Protein AF-A0A3A1YAE8-F1 (afdb_monomer_lite)

Organism: NCBI:txid2028575

Sequence (243 aa):
MTEVKYWYDPDTNQFHKTNGTTLAPTLTSLEIDEDDYDYYLSNLEYVQPDREGYPSLPPKPYIEDDFAHWDRDLQQYVQTEEERELYLSYVNSSAVEEAMRIIRERADKWVTQTRNTFSDQLLERQFLLEAREYKNKPDKLPNTSEIYKYCLLNNVTATDKIEDILKNQEVALNLAQALNHFESYLTLRVKEKKLQDLVGKEADEFYDEVREYAPEFITDLYKLALRKAEEDKAKKAKAKKSN

Secondary structure (DSSP, 8-state):
---EEEEEETTTTEEEEEETTSPPSSTTPEEE-HHHHHHHHHTTTT-EE-TTS-EEPPPP-SSSSSS-EEETTTTEEE--HHHHHHHHHHHHHHHHHHHHHHHHHHHHHHHHTT---HHHHHHHHHHHHHHHHHTT-GGG--TT-HHHHHHHHHT--HHHHHHHHHHHHHHHHHHHHHHHHHHHHHHHHHHHHTGGG--SHHHHHHHHHHHH--HHHHHHHHHHHHHHHHHHHHHHHHHHT--

Radius of gyration: 32.43 Å; chains: 1; bounding box: 57×58×97 Å

Structure (mmCIF, N/CA/C/O backbone):
data_AF-A0A3A1YAE8-F1
#
_entry.id   AF-A0A3A1YAE8-F1
#
loop_
_atom_site.group_PDB
_atom_site.id
_atom_site.type_symbol
_atom_site.label_atom_id
_atom_site.label_alt_id
_atom_site.label_comp_id
_atom_site.label_asym_id
_atom_site.label_entity_id
_atom_site.label_seq_id
_atom_site.pdbx_PDB_ins_code
_atom_site.Cartn_x
_atom_site.Cartn_y
_atom_site.Cartn_z
_atom_site.occupancy
_atom_site.B_iso_or_equiv
_atom_site.auth_seq_id
_atom_site.auth_comp_id
_atom_site.auth_asym_id
_atom_site.auth_atom_id
_atom_site.pdbx_PDB_model_num
ATOM 1 N N . MET A 1 1 ? 10.205 -14.064 55.590 1.00 55.19 1 MET A N 1
ATOM 2 C CA . MET A 1 1 ? 9.538 -13.121 54.672 1.00 55.19 1 MET A CA 1
ATOM 3 C C . MET A 1 1 ? 8.066 -13.184 55.009 1.00 55.19 1 MET A C 1
ATOM 5 O O . MET A 1 1 ? 7.564 -14.292 55.140 1.00 55.19 1 MET A O 1
ATOM 9 N N . THR A 1 2 ? 7.421 -12.054 55.281 1.00 67.44 2 THR A N 1
ATOM 10 C CA . THR A 1 2 ? 5.959 -12.009 55.399 1.00 67.44 2 THR A CA 1
ATOM 11 C C . THR A 1 2 ? 5.399 -12.268 54.008 1.00 67.44 2 THR A C 1
ATOM 13 O O . THR A 1 2 ? 5.735 -11.536 53.082 1.00 67.44 2 THR A O 1
ATOM 16 N N . GLU A 1 3 ? 4.633 -13.344 53.860 1.00 83.50 3 GLU A N 1
ATOM 17 C CA . GLU A 1 3 ? 3.886 -13.648 52.636 1.00 83.50 3 GLU A CA 1
ATOM 18 C C . GLU A 1 3 ? 3.009 -12.445 52.276 1.00 83.50 3 GLU A C 1
ATOM 20 O O . GLU A 1 3 ? 2.516 -11.772 53.176 1.00 83.50 3 GLU A O 1
ATOM 25 N N . VAL A 1 4 ? 2.871 -12.107 51.001 1.00 89.00 4 VAL A N 1
ATOM 26 C CA . VAL A 1 4 ? 2.033 -10.986 50.560 1.00 89.00 4 VAL A CA 1
ATOM 27 C C . VAL A 1 4 ? 0.765 -11.568 49.959 1.00 89.00 4 VAL A C 1
ATOM 29 O O . VAL A 1 4 ? 0.842 -12.534 49.210 1.00 89.00 4 VAL A O 1
ATOM 32 N N . LYS A 1 5 ? -0.387 -11.002 50.317 1.00 92.75 5 LYS A N 1
ATOM 33 C CA . LYS A 1 5 ? -1.699 -11.442 49.839 1.00 92.75 5 LYS A CA 1
ATOM 34 C C . LYS A 1 5 ? -2.378 -10.337 49.046 1.00 92.75 5 LYS A C 1
ATOM 36 O O . LYS A 1 5 ? -2.366 -9.175 49.478 1.00 92.75 5 LYS A O 1
ATOM 41 N N . TYR A 1 6 ? -2.989 -10.724 47.935 1.00 93.88 6 TYR A N 1
ATOM 42 C CA . TYR A 1 6 ? -3.682 -9.853 46.999 1.00 93.88 6 TYR A CA 1
ATOM 43 C C . TYR A 1 6 ? -5.185 -10.112 47.078 1.00 93.88 6 TYR A C 1
ATOM 45 O O . TYR A 1 6 ? -5.627 -11.254 47.187 1.00 93.88 6 TYR A O 1
ATOM 53 N N . TRP A 1 7 ? -5.966 -9.038 47.082 1.00 93.75 7 TRP A N 1
ATOM 54 C CA . TRP A 1 7 ? -7.409 -9.101 47.280 1.00 93.75 7 TRP A CA 1
ATOM 55 C C . TRP A 1 7 ? -8.137 -8.227 46.267 1.00 93.75 7 TRP A C 1
ATOM 57 O O . TRP A 1 7 ? -7.665 -7.133 45.945 1.00 93.75 7 TRP A O 1
ATOM 67 N N . TYR A 1 8 ? -9.311 -8.679 45.844 1.00 94.38 8 TYR A N 1
ATOM 68 C CA . TYR A 1 8 ? -10.268 -7.926 45.041 1.00 94.38 8 TYR A CA 1
ATOM 69 C C . TYR A 1 8 ? -11.590 -7.787 45.797 1.00 94.38 8 TYR A C 1
ATOM 71 O O . TYR A 1 8 ? -12.131 -8.778 46.283 1.00 94.38 8 TYR A O 1
ATOM 79 N N . ASP A 1 9 ? -12.109 -6.568 45.903 1.00 93.19 9 ASP A N 1
ATOM 80 C CA . ASP A 1 9 ? -13.418 -6.282 46.488 1.00 93.19 9 ASP A CA 1
ATOM 81 C C . ASP A 1 9 ? -14.453 -6.077 45.360 1.00 93.19 9 ASP A C 1
ATOM 83 O O . ASP A 1 9 ? -14.375 -5.066 44.653 1.00 93.19 9 ASP A O 1
ATOM 87 N N . PRO A 1 10 ? -15.419 -6.999 45.170 1.00 90.31 10 PRO A N 1
ATOM 88 C CA . PRO A 1 10 ? -16.400 -6.918 44.086 1.00 90.31 10 PRO A CA 1
ATOM 89 C C . PRO A 1 10 ? -17.440 -5.807 44.274 1.00 90.31 10 PRO A C 1
ATOM 91 O O . PRO A 1 10 ? -17.987 -5.314 43.289 1.00 90.31 10 PRO A O 1
ATOM 94 N N . ASP A 1 11 ? -17.708 -5.382 45.512 1.00 87.88 11 ASP A N 1
ATOM 95 C CA . ASP A 1 11 ? -18.708 -4.347 45.800 1.00 87.88 11 ASP A CA 1
ATOM 96 C C . ASP A 1 11 ? -18.187 -2.954 45.425 1.00 87.88 11 ASP A C 1
ATOM 98 O O . ASP A 1 11 ? -18.935 -2.089 44.965 1.00 87.88 11 ASP A O 1
ATOM 102 N N . THR A 1 12 ? -16.887 -2.730 45.621 1.00 88.19 12 THR A N 1
ATOM 103 C CA . THR A 1 12 ? -16.223 -1.443 45.364 1.00 88.19 12 THR A CA 1
ATOM 104 C C . THR A 1 12 ? -15.336 -1.447 44.119 1.00 88.19 12 THR A C 1
ATOM 106 O O . THR A 1 12 ? -14.922 -0.378 43.665 1.00 88.19 12 THR A O 1
ATOM 109 N N . ASN A 1 13 ? -15.079 -2.621 43.536 1.00 87.62 13 ASN A N 1
ATOM 110 C CA . ASN A 1 13 ? -14.150 -2.854 42.428 1.00 87.62 13 ASN A CA 1
ATOM 111 C C . ASN A 1 13 ? -12.731 -2.351 42.726 1.00 87.62 13 ASN A C 1
ATOM 113 O O . ASN A 1 13 ? -12.086 -1.736 41.874 1.00 87.62 13 ASN A O 1
ATOM 117 N N . GLN A 1 14 ? -12.274 -2.561 43.962 1.00 90.81 14 GLN A N 1
ATOM 118 C CA . GLN A 1 14 ? -10.957 -2.141 44.430 1.00 90.81 14 GLN A CA 1
ATOM 119 C C . GLN A 1 14 ? -10.019 -3.332 44.599 1.00 90.81 14 GLN A C 1
ATOM 121 O O . GLN A 1 14 ? -10.425 -4.433 44.964 1.00 90.81 14 GLN A O 1
ATOM 126 N N . PHE A 1 15 ? -8.739 -3.071 44.356 1.00 93.06 15 PHE A N 1
ATOM 127 C CA . PHE A 1 15 ? -7.657 -4.030 44.514 1.00 93.06 15 PHE A CA 1
ATOM 128 C C . PHE A 1 15 ? -6.816 -3.644 45.727 1.00 93.06 15 PHE A C 1
ATOM 130 O O . PHE A 1 15 ? -6.452 -2.478 45.905 1.00 93.06 15 PHE A O 1
ATOM 137 N N . HIS A 1 16 ? -6.494 -4.621 46.570 1.00 91.81 16 HIS A N 1
ATOM 138 C CA . HIS A 1 16 ? -5.749 -4.403 47.802 1.00 91.81 16 HIS A CA 1
ATOM 139 C C . HIS A 1 16 ? -4.568 -5.363 47.927 1.00 91.81 16 HIS A C 1
ATOM 141 O O . HIS A 1 16 ? -4.666 -6.551 47.632 1.00 91.81 16 HIS A O 1
ATOM 147 N N . LYS A 1 17 ? -3.459 -4.845 48.458 1.00 92.50 17 LYS A N 1
ATOM 148 C CA . LYS A 1 17 ? -2.249 -5.606 48.777 1.00 92.50 17 LYS A CA 1
ATOM 149 C C . LYS A 1 17 ? -2.020 -5.574 50.282 1.00 92.50 17 LYS A C 1
ATOM 151 O O . LYS A 1 17 ? -1.942 -4.500 50.878 1.00 92.50 17 LYS A O 1
ATOM 156 N N . THR A 1 18 ? -1.912 -6.741 50.906 1.00 89.19 18 THR A N 1
ATOM 157 C CA . THR A 1 18 ? -1.763 -6.876 52.363 1.00 89.19 18 THR A CA 1
ATOM 158 C C . THR A 1 18 ? -0.574 -7.756 52.721 1.00 89.19 18 THR A C 1
ATOM 160 O O . THR A 1 18 ? -0.196 -8.659 51.978 1.00 89.19 18 THR A O 1
ATOM 163 N N . ASN A 1 19 ? 0.015 -7.515 53.890 1.00 83.38 19 ASN A N 1
ATOM 164 C CA . ASN A 1 19 ? 1.030 -8.411 54.438 1.00 83.38 19 ASN A CA 1
ATOM 165 C C . ASN A 1 19 ? 0.321 -9.594 55.114 1.00 83.38 19 ASN A C 1
ATOM 167 O O . ASN A 1 19 ? -0.692 -9.394 55.777 1.00 83.38 19 ASN A O 1
ATOM 171 N N . GLY A 1 20 ? 0.853 -10.807 54.993 1.00 65.50 20 GLY A N 1
ATOM 172 C CA . GLY A 1 20 ? 0.209 -12.105 55.267 1.00 65.50 20 GLY A CA 1
ATOM 173 C C . GLY A 1 20 ? -0.213 -12.381 56.712 1.00 65.50 20 GLY A C 1
ATOM 174 O O . GLY A 1 20 ? -0.605 -13.491 57.048 1.00 65.50 20 GLY A O 1
ATOM 175 N N . THR A 1 21 ? -0.146 -11.373 57.577 1.00 66.19 21 THR A N 1
ATOM 176 C CA . THR A 1 21 ? -0.733 -11.352 58.922 1.00 66.19 21 THR A CA 1
ATOM 177 C C . THR A 1 21 ? -2.074 -10.609 58.983 1.00 66.19 21 THR A C 1
ATOM 179 O O . THR A 1 21 ? -2.687 -10.562 60.046 1.00 66.19 21 THR A O 1
ATOM 182 N N . THR A 1 22 ? -2.508 -9.979 57.889 1.00 66.31 22 THR A N 1
ATOM 183 C CA . THR A 1 22 ? -3.707 -9.128 57.829 1.00 66.31 22 THR A CA 1
ATOM 184 C C . THR A 1 22 ? -4.877 -9.909 57.230 1.00 66.31 22 THR A C 1
ATOM 186 O O . THR A 1 22 ? -4.703 -10.622 56.245 1.00 66.31 22 THR A O 1
ATOM 189 N N . LEU A 1 23 ? -6.057 -9.790 57.847 1.00 74.31 23 LEU A N 1
ATOM 190 C CA . LEU A 1 23 ? -7.317 -10.318 57.314 1.00 74.31 23 LEU A CA 1
ATOM 191 C C . LEU A 1 23 ? -7.703 -9.579 56.023 1.00 74.31 23 LEU A C 1
ATOM 193 O O . LEU A 1 23 ? -7.206 -8.478 55.771 1.00 74.31 23 LEU A O 1
ATOM 197 N N . ALA A 1 24 ? -8.602 -10.179 55.240 1.00 81.31 24 ALA A N 1
ATOM 198 C CA . ALA A 1 24 ? -9.184 -9.552 54.058 1.00 81.31 24 ALA A CA 1
ATOM 199 C C . ALA A 1 24 ? -9.732 -8.137 54.382 1.00 81.31 24 ALA A C 1
ATOM 201 O O . ALA A 1 24 ? -10.270 -7.945 55.480 1.00 81.31 24 ALA A O 1
ATOM 202 N N . PRO A 1 25 ? -9.609 -7.151 53.469 1.00 85.12 25 PRO A N 1
ATOM 203 C CA . PRO A 1 25 ? -10.063 -5.773 53.699 1.00 85.12 25 PRO A CA 1
ATOM 204 C C . PRO A 1 25 ? -11.555 -5.663 54.036 1.00 85.12 25 PRO A C 1
ATOM 206 O O . PRO A 1 25 ? -11.939 -4.868 54.896 1.00 85.12 25 PRO A O 1
ATOM 209 N N . THR A 1 26 ? -12.385 -6.482 53.388 1.00 85.19 26 THR A N 1
ATOM 210 C CA . THR A 1 26 ? -13.836 -6.570 53.601 1.00 85.19 26 THR A CA 1
ATOM 211 C C . THR A 1 26 ? -14.292 -8.031 53.641 1.00 85.19 26 THR A C 1
ATOM 213 O O . THR A 1 26 ? -13.553 -8.939 53.266 1.00 85.19 26 THR A O 1
ATOM 216 N N . LEU A 1 27 ? -15.520 -8.281 54.115 1.00 85.00 27 LEU A N 1
ATOM 217 C CA . LEU A 1 27 ? -16.100 -9.635 54.168 1.00 85.00 27 LEU A CA 1
ATOM 218 C C . LEU A 1 27 ? -16.388 -10.227 52.780 1.00 85.00 27 LEU A C 1
ATOM 220 O O . LEU A 1 27 ? -16.522 -11.442 52.665 1.00 85.00 27 LEU A O 1
ATOM 224 N N . THR A 1 28 ? -16.519 -9.377 51.764 1.00 86.94 28 THR A N 1
ATOM 225 C CA . THR A 1 28 ? -16.815 -9.747 50.375 1.00 86.94 28 THR A CA 1
ATOM 226 C C . THR A 1 28 ? -15.560 -9.814 49.506 1.00 86.94 28 THR A C 1
ATOM 228 O O . THR A 1 28 ? -15.641 -10.263 48.367 1.00 86.94 28 THR A O 1
ATOM 231 N N . SER A 1 29 ? -14.398 -9.425 50.046 1.00 91.25 29 SER A N 1
ATOM 232 C CA . SER A 1 29 ? -13.112 -9.511 49.356 1.00 91.25 29 SER A CA 1
ATOM 233 C C . SER A 1 29 ? -12.752 -10.958 49.007 1.00 91.25 29 SER A C 1
ATOM 235 O O . SER A 1 29 ? -12.787 -11.844 49.865 1.00 91.25 29 SER A O 1
ATOM 237 N N . LEU A 1 30 ? -12.323 -11.174 47.767 1.00 92.06 30 LEU A N 1
ATOM 238 C CA . LEU A 1 30 ? -11.800 -12.441 47.266 1.00 92.06 30 LEU A CA 1
ATOM 239 C C . LEU A 1 30 ? -10.273 -12.393 47.203 1.00 92.06 30 LEU A C 1
ATOM 241 O O . LEU A 1 30 ? -9.698 -11.394 46.771 1.00 92.06 30 LEU A O 1
ATOM 245 N N . GLU A 1 31 ? -9.615 -13.464 47.651 1.00 92.75 31 GLU A N 1
ATOM 246 C CA . GLU A 1 31 ? -8.166 -13.630 47.487 1.00 92.75 31 GLU A CA 1
ATOM 247 C C . GLU A 1 31 ? -7.881 -13.994 46.025 1.00 92.75 31 GLU A C 1
ATOM 249 O O . GLU A 1 31 ? -8.492 -14.922 45.491 1.00 92.75 31 GLU A O 1
ATOM 254 N N . ILE A 1 32 ? -6.973 -13.255 45.393 1.00 93.31 32 ILE A N 1
ATOM 255 C CA . ILE A 1 32 ? -6.498 -13.485 44.022 1.00 93.31 32 ILE A CA 1
ATOM 256 C C . ILE A 1 32 ? -4.978 -13.655 44.042 1.00 93.31 32 ILE A C 1
ATOM 258 O O . ILE A 1 32 ? -4.328 -13.326 45.040 1.00 93.31 32 ILE A O 1
ATOM 262 N N . ASP A 1 33 ? -4.402 -14.191 42.970 1.00 93.94 33 ASP A N 1
ATOM 263 C CA . ASP A 1 33 ? -2.949 -14.289 42.860 1.00 93.94 33 ASP A CA 1
ATOM 264 C C . ASP A 1 33 ? -2.306 -12.970 42.384 1.00 93.94 33 ASP A C 1
ATOM 266 O O . ASP A 1 33 ? -2.978 -11.974 42.107 1.00 93.94 33 ASP A O 1
ATOM 270 N N . GLU A 1 34 ? -0.972 -12.934 42.402 1.00 93.88 34 GLU A N 1
ATOM 271 C CA . GLU A 1 34 ? -0.191 -11.754 42.016 1.00 93.88 34 GLU A CA 1
ATOM 272 C C . GLU A 1 34 ? -0.326 -11.425 40.523 1.00 93.88 34 GLU A C 1
ATOM 274 O O . GLU A 1 34 ? -0.404 -10.248 40.170 1.00 93.88 34 GLU A O 1
ATOM 279 N N . ASP A 1 35 ? -0.395 -12.449 39.666 1.00 93.81 35 ASP A N 1
ATOM 280 C CA . ASP A 1 35 ? -0.472 -12.287 38.213 1.00 93.81 35 ASP A CA 1
ATOM 281 C C . ASP A 1 35 ? -1.833 -11.693 37.814 1.00 93.81 35 ASP A C 1
ATOM 283 O O . ASP A 1 35 ? -1.889 -10.717 37.061 1.00 93.81 35 ASP A O 1
ATOM 287 N N . ASP A 1 36 ? -2.922 -12.216 38.383 1.00 92.12 36 ASP A N 1
ATOM 288 C CA . ASP A 1 36 ? -4.274 -11.681 38.237 1.00 92.12 36 ASP A CA 1
ATOM 289 C C . ASP A 1 36 ? -4.356 -10.255 38.792 1.00 92.12 36 ASP A C 1
ATOM 291 O O . ASP A 1 36 ? -4.923 -9.367 38.152 1.00 92.12 36 ASP A O 1
ATOM 295 N N . TYR A 1 37 ? -3.770 -10.000 39.966 1.00 93.75 37 TYR A N 1
ATOM 296 C CA . TYR A 1 37 ? -3.759 -8.665 40.563 1.00 93.75 37 TYR A CA 1
ATOM 297 C C . TYR A 1 37 ? -3.110 -7.635 39.634 1.00 93.75 37 TYR A C 1
ATOM 299 O O . TYR A 1 37 ? -3.717 -6.600 39.361 1.00 93.75 37 TYR A O 1
ATOM 307 N N . ASP A 1 38 ? -1.904 -7.906 39.132 1.00 93.31 38 ASP A N 1
ATOM 308 C CA . ASP A 1 38 ? -1.188 -6.974 38.258 1.00 93.31 38 ASP A CA 1
ATOM 309 C C . ASP A 1 38 ? -1.897 -6.818 36.900 1.00 93.31 38 ASP A C 1
ATOM 311 O O . ASP A 1 38 ? -2.040 -5.696 36.395 1.00 93.31 38 ASP A O 1
ATOM 315 N N . TYR A 1 39 ? -2.413 -7.916 36.335 1.00 91.62 39 TYR A N 1
ATOM 316 C CA . TYR A 1 39 ? -3.172 -7.901 35.085 1.00 91.62 39 TYR A CA 1
ATOM 317 C C . TYR A 1 39 ? -4.431 -7.032 35.191 1.00 91.62 39 TYR A C 1
ATOM 319 O O . TYR A 1 39 ? -4.612 -6.099 34.401 1.00 91.62 39 TYR A O 1
ATOM 327 N N . TYR A 1 40 ? -5.278 -7.273 36.191 1.00 91.81 40 TYR A N 1
ATOM 328 C CA . TYR A 1 40 ? -6.527 -6.532 36.352 1.00 91.81 40 TYR A CA 1
ATOM 329 C C . TYR A 1 40 ? -6.309 -5.099 36.843 1.00 91.81 40 TYR A C 1
ATOM 331 O O . TYR A 1 40 ? -7.025 -4.198 36.406 1.00 91.81 40 TYR A O 1
ATOM 339 N N . LEU A 1 41 ? -5.292 -4.846 37.674 1.00 90.94 41 LEU A N 1
ATOM 340 C CA . LEU A 1 41 ? -4.951 -3.489 38.104 1.00 90.94 41 LEU A CA 1
ATOM 341 C C . LEU A 1 41 ? -4.528 -2.611 36.920 1.00 90.94 41 LEU A C 1
ATOM 343 O O . LEU A 1 41 ? -4.896 -1.437 36.866 1.00 90.94 41 LEU A O 1
ATOM 347 N N . SER A 1 42 ? -3.799 -3.174 35.951 1.00 87.69 42 SER A N 1
ATOM 348 C CA . SER A 1 42 ? -3.419 -2.454 34.728 1.00 87.69 42 SER A CA 1
ATOM 349 C C . SER A 1 42 ? -4.599 -2.147 33.792 1.00 87.69 42 SER A C 1
ATOM 351 O O . SER A 1 42 ? -4.476 -1.272 32.940 1.00 87.69 42 SER A O 1
ATOM 353 N N . ASN A 1 43 ? -5.751 -2.799 33.994 1.00 85.88 43 ASN A N 1
ATOM 354 C CA . ASN A 1 43 ? -6.974 -2.656 33.196 1.00 85.88 43 ASN A CA 1
ATOM 355 C C . ASN A 1 43 ? -8.178 -2.188 34.040 1.00 85.88 43 ASN A C 1
ATOM 357 O O . ASN A 1 43 ? -9.325 -2.445 33.676 1.00 85.88 43 ASN A O 1
ATOM 361 N N . LEU A 1 44 ? -7.935 -1.523 35.179 1.00 85.50 44 LEU A N 1
ATOM 362 C CA . LEU A 1 44 ? -8.936 -1.259 36.227 1.00 85.50 44 LEU A CA 1
ATOM 363 C C . LEU A 1 44 ? -10.233 -0.605 35.720 1.00 85.50 44 LEU A C 1
ATOM 365 O O . LEU A 1 44 ? -11.311 -0.875 36.248 1.00 85.50 44 LEU A O 1
ATOM 369 N N . GLU A 1 45 ? -10.132 0.251 34.705 1.00 80.12 45 GLU A N 1
ATOM 370 C CA . GLU A 1 45 ? -11.270 0.938 34.086 1.00 80.12 45 GLU A CA 1
ATOM 371 C C . GLU A 1 45 ? -12.262 -0.013 33.391 1.00 80.12 45 GLU A C 1
ATOM 373 O O . GLU A 1 45 ? -13.449 0.299 33.310 1.00 80.12 45 GLU A O 1
ATOM 378 N N . TYR A 1 46 ? -11.811 -1.201 32.979 1.00 80.50 46 TYR A N 1
ATOM 379 C CA . TYR A 1 46 ? -12.613 -2.189 32.252 1.00 80.50 46 TYR A CA 1
ATOM 380 C C . TYR A 1 46 ? -13.056 -3.382 33.103 1.00 80.50 46 TYR A C 1
ATOM 382 O O . TYR A 1 46 ? -13.881 -4.183 32.662 1.00 80.50 46 TYR A O 1
ATOM 390 N N . VAL A 1 47 ? -12.509 -3.519 34.312 1.00 87.62 47 VAL A N 1
ATOM 391 C CA . VAL A 1 47 ? -12.778 -4.661 35.190 1.00 87.62 47 VAL A CA 1
ATOM 392 C C . VAL A 1 47 ? -14.141 -4.533 35.857 1.00 87.62 47 VAL A C 1
ATOM 394 O O . VAL A 1 47 ? -14.523 -3.473 36.366 1.00 87.62 47 VAL A O 1
ATOM 397 N N . GLN A 1 48 ? -14.856 -5.652 35.913 1.00 85.81 48 GLN A N 1
ATOM 398 C CA . GLN A 1 48 ? -16.083 -5.810 36.681 1.00 85.81 48 GLN A CA 1
ATOM 399 C C . GLN A 1 48 ? -16.127 -7.183 37.355 1.00 85.81 48 GLN A C 1
ATOM 401 O O . GLN A 1 48 ? -15.507 -8.122 36.851 1.00 85.81 48 GLN A O 1
ATOM 406 N N . PRO A 1 49 ? -16.866 -7.324 38.464 1.00 88.38 49 PRO A N 1
ATOM 407 C CA . PRO A 1 49 ? -17.045 -8.625 39.079 1.00 88.38 49 PRO A CA 1
ATOM 408 C C . PRO A 1 49 ? -17.895 -9.513 38.165 1.00 88.38 49 PRO A C 1
ATOM 410 O O . PRO A 1 49 ? -18.915 -9.077 37.622 1.00 88.38 49 PRO A O 1
ATOM 413 N N . ASP A 1 50 ? -17.487 -10.765 37.995 1.00 86.62 50 ASP A N 1
ATOM 414 C CA . ASP A 1 50 ? -18.310 -11.775 37.346 1.00 86.62 50 ASP A CA 1
ATOM 415 C C . ASP A 1 50 ? -19.464 -12.231 38.259 1.00 86.62 50 ASP A C 1
ATOM 417 O O . ASP A 1 50 ? -19.722 -11.685 39.335 1.00 86.62 50 ASP A O 1
ATOM 421 N N . ARG A 1 51 ? -20.196 -13.263 37.828 1.00 83.44 51 ARG A N 1
ATOM 422 C CA . ARG A 1 51 ? -21.320 -13.802 38.604 1.00 83.44 51 ARG A CA 1
ATOM 423 C C . ARG A 1 51 ? -20.892 -14.383 39.961 1.00 83.44 51 ARG A C 1
ATOM 425 O O . ARG A 1 51 ? -21.727 -14.466 40.861 1.00 83.44 51 ARG A O 1
ATOM 432 N N . GLU A 1 52 ? -19.646 -14.820 40.085 1.00 85.00 52 GLU A N 1
ATOM 433 C CA . GLU A 1 52 ? -19.067 -15.398 41.299 1.00 85.00 52 GLU A CA 1
ATOM 434 C C . GLU A 1 52 ? -18.334 -14.344 42.150 1.00 85.00 52 GLU A C 1
ATOM 436 O O . GLU A 1 52 ? -17.964 -14.626 43.288 1.00 85.00 52 GLU A O 1
ATOM 441 N N . GLY A 1 53 ? -18.212 -13.114 41.643 1.00 84.69 53 GLY A N 1
ATOM 442 C CA . GLY A 1 53 ? -17.562 -11.986 42.300 1.00 84.69 53 GLY A CA 1
ATOM 443 C C . GLY A 1 53 ? -16.082 -11.840 41.953 1.00 84.69 53 GLY A C 1
ATOM 444 O O . GLY A 1 53 ? -15.441 -10.950 42.500 1.00 84.69 53 GLY A O 1
ATOM 445 N N . TYR A 1 54 ? -15.523 -12.674 41.073 1.00 89.75 54 TYR A N 1
ATOM 446 C CA . TYR A 1 54 ? -14.124 -12.568 40.655 1.00 89.75 54 TYR A CA 1
ATOM 447 C C . TYR A 1 54 ? -13.933 -11.416 39.663 1.00 89.75 54 TYR A C 1
ATOM 449 O O . TYR A 1 54 ? -14.847 -11.126 38.886 1.00 89.75 54 TYR A O 1
ATOM 457 N N . PRO A 1 55 ? -12.763 -10.752 39.653 1.00 91.25 55 PRO A N 1
ATOM 458 C CA . PRO A 1 55 ? -12.491 -9.722 38.662 1.00 91.25 55 PRO A CA 1
ATOM 459 C C . PRO A 1 55 ? -12.505 -10.349 37.267 1.00 91.25 55 PRO A C 1
ATOM 461 O O . PRO A 1 55 ? -11.919 -11.403 37.031 1.00 91.25 55 PRO A O 1
ATOM 464 N N . SER A 1 56 ? -13.197 -9.703 36.339 1.00 88.62 56 SER A N 1
ATOM 465 C CA . SER A 1 56 ? -13.354 -10.179 34.973 1.00 88.62 56 SER A CA 1
ATOM 466 C C . SER A 1 56 ? -13.320 -9.015 33.997 1.00 88.62 56 SER A C 1
ATOM 468 O O . SER A 1 56 ? -13.785 -7.909 34.291 1.00 88.62 56 SER A O 1
ATOM 470 N N . LEU A 1 57 ? -12.783 -9.283 32.809 1.00 85.12 57 LEU A N 1
ATOM 471 C CA . LEU A 1 57 ? -12.892 -8.400 31.660 1.00 85.12 57 LEU A CA 1
ATOM 472 C C . LEU A 1 57 ? -13.980 -8.956 30.736 1.00 85.12 57 LEU A C 1
ATOM 474 O O . LEU A 1 57 ? -13.876 -10.109 30.303 1.00 85.12 57 LEU A O 1
ATOM 478 N N . PRO A 1 58 ? -15.035 -8.181 30.429 1.00 77.81 58 PRO A N 1
ATOM 479 C CA . PRO A 1 58 ? -16.027 -8.618 29.462 1.00 77.81 58 PRO A CA 1
ATOM 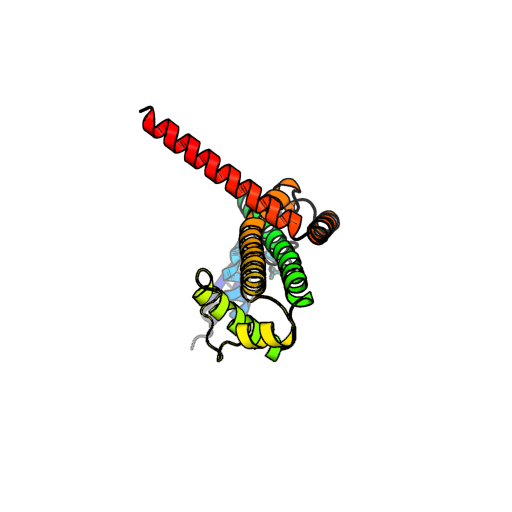480 C C . PRO A 1 58 ? -15.357 -8.908 28.108 1.00 77.81 58 PRO A C 1
ATOM 482 O O . PRO A 1 58 ? -14.357 -8.284 27.756 1.00 77.81 58 PRO A O 1
ATOM 485 N N . PRO A 1 59 ? -15.874 -9.864 27.323 1.00 70.12 59 PRO A N 1
ATOM 486 C CA . PRO A 1 59 ? -15.343 -10.120 25.994 1.00 70.12 59 PRO A CA 1
ATOM 487 C C . PRO A 1 59 ? -15.629 -8.918 25.086 1.00 70.12 59 PRO A C 1
ATOM 489 O O . PRO A 1 59 ? -16.790 -8.559 24.873 1.00 70.12 59 PRO A O 1
ATOM 492 N N . LYS A 1 60 ? -14.574 -8.306 24.535 1.00 67.69 60 LYS A N 1
ATOM 493 C CA . LYS A 1 60 ? -14.688 -7.184 23.596 1.00 67.69 60 LYS A CA 1
ATOM 494 C C . LYS A 1 60 ? -15.295 -7.681 22.274 1.00 67.69 60 LYS A C 1
ATOM 496 O O . LYS A 1 60 ? -14.703 -8.547 21.635 1.00 67.69 60 LYS A O 1
ATOM 501 N N . PRO A 1 61 ? -16.463 -7.164 21.838 1.00 61.47 61 PRO A N 1
ATOM 502 C CA . PRO A 1 61 ? -17.086 -7.585 20.581 1.00 61.47 61 PRO A CA 1
ATOM 503 C C . PRO A 1 61 ? -16.425 -6.951 19.346 1.00 61.47 61 PRO A C 1
ATOM 505 O O . PRO A 1 61 ? -16.715 -7.350 18.220 1.00 61.47 61 PRO A O 1
ATOM 508 N N . TYR A 1 62 ? -15.559 -5.955 19.548 1.00 62.59 62 TYR A N 1
ATOM 509 C CA . TYR A 1 62 ? -14.806 -5.271 18.499 1.00 62.59 62 TYR A CA 1
ATOM 510 C C . TYR A 1 62 ? -13.467 -5.973 18.249 1.00 62.59 62 TYR A C 1
ATOM 512 O O . TYR A 1 62 ? -12.887 -6.549 19.167 1.00 62.59 62 TYR A O 1
ATOM 520 N N . ILE A 1 63 ? -12.989 -5.931 17.003 1.00 57.44 63 ILE A N 1
ATOM 521 C CA . ILE A 1 63 ? -11.765 -6.618 16.572 1.00 57.44 63 ILE A CA 1
ATOM 522 C C . ILE A 1 63 ? -10.555 -6.042 17.326 1.00 57.44 63 ILE A C 1
ATOM 524 O O . ILE A 1 63 ? -10.242 -4.869 17.161 1.00 57.44 63 ILE A O 1
ATOM 528 N N . GLU A 1 64 ? -9.949 -6.906 18.142 1.00 56.44 64 GLU A N 1
ATOM 529 C CA . GLU A 1 64 ? -8.631 -6.921 18.808 1.00 56.44 64 GLU A CA 1
ATOM 530 C C . GLU A 1 64 ? -7.999 -5.651 19.432 1.00 56.44 64 GLU A C 1
ATOM 532 O O . GLU A 1 64 ? -7.173 -5.853 20.308 1.00 56.44 64 GLU A O 1
ATOM 537 N N . ASP A 1 65 ? -8.406 -4.400 19.170 1.00 59.03 65 ASP A N 1
ATOM 538 C CA . ASP A 1 65 ? -7.734 -3.204 19.738 1.00 59.03 65 ASP A CA 1
ATOM 539 C C . ASP A 1 65 ? -8.674 -2.051 20.170 1.00 59.03 65 ASP A C 1
ATOM 541 O O . ASP A 1 65 ? -9.873 -2.048 19.881 1.00 59.03 65 ASP A O 1
ATOM 545 N N . ASP A 1 66 ? -8.104 -1.124 20.958 1.00 62.2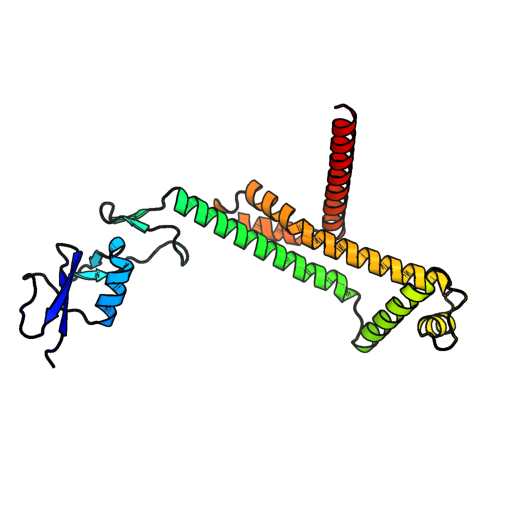8 66 ASP A N 1
ATOM 546 C CA . ASP A 1 66 ? -8.481 0.157 21.625 1.00 62.28 66 ASP A CA 1
ATOM 547 C C . ASP A 1 66 ? -9.691 1.005 21.168 1.00 62.28 66 ASP A C 1
ATOM 549 O O . ASP A 1 66 ? -9.939 2.083 21.692 1.00 62.28 66 ASP A O 1
ATOM 553 N N . PHE A 1 67 ? -10.500 0.556 20.223 1.00 71.44 67 PHE A N 1
ATOM 554 C CA . PHE A 1 67 ? -11.543 1.373 19.598 1.00 71.44 67 PHE A CA 1
ATOM 555 C C . PHE A 1 67 ? -12.876 1.430 20.352 1.00 71.44 67 PHE A C 1
ATOM 557 O O . PHE A 1 67 ? -13.886 1.838 19.783 1.00 71.44 67 PHE A O 1
ATOM 564 N N . ALA A 1 68 ? -12.903 0.940 21.583 1.00 74.62 68 ALA A N 1
ATOM 565 C CA . ALA A 1 68 ? -14.061 0.963 22.463 1.00 74.62 68 ALA A CA 1
ATOM 566 C C . ALA A 1 68 ? -13.598 0.621 23.876 1.00 74.62 68 ALA A C 1
ATOM 568 O O . ALA A 1 68 ? -12.776 -0.291 24.051 1.00 74.62 68 ALA A O 1
ATOM 569 N N . HIS A 1 69 ? -14.200 1.278 24.856 1.00 81.19 69 HIS A N 1
ATOM 570 C CA . HIS A 1 69 ? -14.017 1.009 26.273 1.00 81.19 69 HIS A CA 1
ATOM 571 C C . HIS A 1 69 ? -15.277 0.396 26.879 1.00 81.19 69 HIS A C 1
ATOM 573 O O . HIS A 1 69 ? -16.385 0.520 26.354 1.00 81.19 69 HIS A O 1
ATOM 579 N N . TRP A 1 70 ? -15.109 -0.305 27.995 1.00 81.25 70 TRP A N 1
ATOM 580 C CA . TRP A 1 70 ? -16.240 -0.775 28.783 1.00 81.25 70 TRP A CA 1
ATOM 581 C C . TRP A 1 70 ? -16.799 0.371 29.631 1.00 81.25 70 TRP A C 1
ATOM 583 O O . TRP A 1 70 ? -16.083 0.933 30.456 1.00 81.25 70 TRP A O 1
ATOM 593 N N . ASP A 1 71 ? -18.078 0.699 29.456 1.00 82.31 71 ASP A N 1
ATOM 594 C CA . ASP A 1 71 ? -18.792 1.611 30.347 1.00 82.31 71 ASP A CA 1
ATOM 595 C C . ASP A 1 71 ? -19.441 0.796 31.472 1.00 82.31 71 ASP A C 1
ATOM 597 O O . ASP A 1 71 ? -20.347 -0.015 31.247 1.00 82.31 71 ASP A O 1
ATOM 601 N N . ARG A 1 72 ? -18.953 1.007 32.698 1.00 76.12 72 ARG A N 1
ATOM 602 C CA . ARG A 1 72 ? -19.393 0.269 33.890 1.00 76.12 72 ARG A CA 1
ATOM 603 C C . ARG A 1 72 ? -20.812 0.630 34.320 1.00 76.12 72 ARG A C 1
ATOM 605 O O . ARG A 1 72 ? -21.526 -0.249 34.799 1.00 76.12 72 ARG A O 1
ATOM 612 N N . ASP A 1 73 ? -21.220 1.883 34.141 1.00 80.81 73 ASP A N 1
ATOM 613 C CA . ASP A 1 73 ? -22.553 2.351 34.528 1.00 80.81 73 ASP A CA 1
ATOM 614 C C . ASP A 1 73 ? -23.612 1.826 33.551 1.00 80.81 73 ASP A C 1
ATOM 616 O O . ASP A 1 73 ? -24.722 1.467 33.952 1.00 80.81 73 ASP A O 1
ATOM 620 N N . LEU A 1 74 ? -23.258 1.739 32.266 1.00 82.06 74 LEU A N 1
ATOM 621 C CA . LEU A 1 74 ? -24.139 1.242 31.210 1.00 82.06 74 LEU A CA 1
ATOM 622 C C . LEU A 1 74 ? -24.043 -0.273 30.984 1.00 82.06 74 LEU A C 1
ATOM 624 O O . LEU A 1 74 ? -24.871 -0.822 30.258 1.00 82.06 74 LEU A O 1
ATOM 628 N N . GLN A 1 75 ? -23.057 -0.941 31.591 1.00 81.94 75 GLN A N 1
ATOM 629 C CA . GLN A 1 75 ? -22.762 -2.368 31.415 1.00 81.94 75 GLN A CA 1
ATOM 630 C C . GLN A 1 75 ? -22.678 -2.790 29.940 1.00 81.94 75 GLN A C 1
ATOM 632 O O . GLN A 1 75 ? -23.217 -3.822 29.531 1.00 81.94 75 GLN A O 1
ATOM 637 N N . GLN A 1 76 ? -22.014 -1.974 29.124 1.00 80.38 76 GLN A N 1
ATOM 638 C CA . GLN A 1 76 ? -21.821 -2.241 27.701 1.00 80.38 76 GLN A CA 1
ATOM 639 C C . GLN A 1 76 ? -20.527 -1.601 27.199 1.00 80.38 76 GLN A C 1
ATOM 641 O O . GLN A 1 76 ? -20.030 -0.639 27.781 1.00 80.38 76 GLN A O 1
ATOM 646 N N . TYR A 1 77 ? -19.998 -2.100 26.081 1.00 80.31 77 TYR A N 1
ATOM 647 C CA . TYR A 1 77 ? -18.925 -1.400 25.383 1.00 80.31 77 TYR A CA 1
ATOM 648 C C . TYR A 1 77 ? -19.468 -0.157 24.685 1.00 80.31 77 TYR A C 1
ATOM 650 O O . TYR A 1 77 ? -20.423 -0.242 23.908 1.00 80.31 77 TYR A O 1
ATOM 658 N N . VAL A 1 78 ? -18.820 0.973 24.929 1.00 80.19 78 VAL A N 1
ATOM 659 C CA . VAL A 1 78 ? -19.120 2.261 24.312 1.00 80.19 78 VAL A CA 1
ATOM 660 C C . VAL A 1 78 ? -17.903 2.695 23.502 1.00 80.19 78 VAL A C 1
ATOM 662 O O . VAL A 1 78 ? -16.768 2.350 23.821 1.00 80.19 78 VAL A O 1
ATOM 665 N N . GLN A 1 79 ? -18.159 3.408 22.413 1.00 81.25 79 GLN A N 1
ATOM 666 C CA . GLN A 1 79 ? -17.134 3.989 21.558 1.00 81.25 79 GLN A CA 1
ATOM 667 C C . GLN A 1 79 ? -17.309 5.513 21.582 1.00 81.25 79 GLN A C 1
ATOM 669 O O . GLN A 1 79 ? -18.391 6.003 21.242 1.00 81.25 79 GLN A O 1
ATOM 674 N N . THR A 1 80 ? -16.283 6.262 22.000 1.00 84.75 80 THR A N 1
ATOM 675 C CA . THR A 1 80 ? -16.274 7.730 21.866 1.00 84.75 80 THR A CA 1
ATOM 676 C C . THR A 1 80 ? -16.125 8.145 20.405 1.00 84.75 80 THR A C 1
ATOM 678 O O . THR A 1 80 ? -15.777 7.336 19.543 1.00 84.75 80 THR A O 1
ATOM 681 N N . GLU A 1 81 ? -16.358 9.424 20.100 1.00 86.88 81 GLU A N 1
ATOM 682 C CA . GLU A 1 81 ? -16.116 9.919 18.741 1.00 86.88 81 GLU A CA 1
ATOM 683 C C . GLU A 1 81 ? -14.624 9.830 18.372 1.00 86.88 81 GLU A C 1
ATOM 685 O O . GLU A 1 81 ? -14.308 9.473 17.244 1.00 86.88 81 GLU A O 1
ATOM 690 N N . GLU A 1 82 ? -13.697 10.056 19.309 1.00 86.06 82 GLU A N 1
ATOM 691 C CA . GLU A 1 82 ? -12.255 9.907 19.064 1.00 86.06 82 GLU A CA 1
ATOM 692 C C . GLU A 1 82 ? -11.859 8.449 18.788 1.00 86.06 82 GLU A C 1
ATOM 694 O O . GLU A 1 82 ? -11.132 8.171 17.832 1.00 86.06 82 GLU A O 1
ATOM 699 N N . GLU A 1 83 ? -12.354 7.503 19.590 1.00 84.06 83 GLU A N 1
ATOM 700 C CA . GLU A 1 83 ? -12.139 6.064 19.380 1.00 84.06 83 GLU A CA 1
ATOM 701 C C . GLU A 1 83 ? -12.733 5.604 18.045 1.00 84.06 83 GLU A C 1
ATOM 703 O O . GLU A 1 83 ? -12.133 4.802 17.322 1.00 84.06 83 GLU A O 1
ATOM 708 N N . ARG A 1 84 ? -13.892 6.163 17.679 1.00 80.94 84 ARG A N 1
ATOM 709 C CA . ARG A 1 84 ? -14.512 5.956 16.375 1.00 80.94 84 ARG A CA 1
ATOM 710 C C . ARG A 1 84 ? -13.632 6.499 15.259 1.00 80.94 84 ARG A C 1
ATOM 712 O O . ARG A 1 84 ? -13.360 5.772 14.313 1.00 80.94 84 ARG A O 1
ATOM 719 N N . GLU A 1 85 ? -13.136 7.729 15.343 1.00 83.25 85 GLU A N 1
ATOM 720 C CA . GLU A 1 85 ? -12.225 8.296 14.339 1.00 83.25 85 GLU A CA 1
ATOM 721 C C . GLU A 1 85 ? -10.948 7.456 14.169 1.00 83.25 85 GLU A C 1
ATOM 723 O O . GLU A 1 85 ? -10.508 7.216 13.038 1.00 83.25 85 GLU A O 1
ATOM 728 N N . LEU A 1 86 ? -10.387 6.954 15.272 1.00 83.88 86 LEU A N 1
ATOM 729 C CA . LEU A 1 86 ? -9.248 6.034 15.282 1.00 83.88 86 LEU A CA 1
ATOM 730 C C . LEU A 1 86 ? -9.573 4.718 14.566 1.00 83.88 86 LEU A C 1
ATOM 732 O O . LEU A 1 86 ? -8.813 4.295 13.692 1.00 83.88 86 LEU A O 1
ATOM 736 N N . TYR A 1 87 ? -10.725 4.118 14.865 1.00 81.00 87 TYR A N 1
ATOM 737 C CA . TYR A 1 87 ? -11.201 2.912 14.189 1.00 81.00 87 TYR A CA 1
ATOM 738 C C . TYR A 1 87 ? -11.374 3.131 12.688 1.00 81.00 87 TYR A C 1
ATOM 740 O O . TYR A 1 87 ? -10.875 2.357 11.871 1.00 81.00 87 TYR A O 1
ATOM 748 N N . LEU A 1 88 ? -12.033 4.227 12.310 1.00 79.44 88 LEU A N 1
ATOM 749 C CA . LEU A 1 88 ? -12.247 4.594 10.914 1.00 79.44 88 LEU A CA 1
ATOM 750 C C . LEU A 1 88 ? -10.907 4.784 10.187 1.00 79.44 88 LEU A C 1
ATOM 752 O O . LEU A 1 88 ? -10.749 4.362 9.041 1.00 79.44 88 LEU A O 1
ATOM 756 N N . SER A 1 89 ? -9.921 5.398 10.843 1.00 82.50 89 SER A N 1
ATOM 757 C CA . SER A 1 89 ? -8.564 5.546 10.310 1.00 82.50 89 SER A CA 1
ATOM 758 C C . SER A 1 89 ? -7.872 4.193 10.111 1.00 82.50 89 SER A C 1
ATOM 760 O O . SER A 1 89 ? -7.273 3.958 9.056 1.00 82.50 89 SER A O 1
ATOM 762 N N . TYR A 1 90 ? -7.998 3.287 11.083 1.00 84.19 90 TYR A N 1
ATOM 763 C CA . TYR A 1 90 ? -7.453 1.932 11.015 1.00 84.19 90 TYR A CA 1
ATOM 764 C C . TYR A 1 90 ? -8.055 1.132 9.853 1.00 84.19 90 TYR A C 1
ATOM 766 O O . TYR A 1 90 ? -7.312 0.652 8.995 1.00 84.19 90 TYR A O 1
ATOM 774 N N . VAL A 1 91 ? -9.389 1.062 9.758 1.00 80.25 91 VAL A N 1
ATOM 775 C CA . VAL A 1 91 ? -10.087 0.332 8.684 1.00 80.25 91 VAL A CA 1
ATOM 776 C C . VAL A 1 91 ? -9.701 0.882 7.314 1.00 80.25 91 VAL A C 1
ATOM 778 O O . VAL A 1 91 ? -9.387 0.119 6.400 1.00 80.25 91 VAL A O 1
ATOM 781 N N . ASN A 1 92 ? -9.652 2.208 7.171 1.00 83.44 92 ASN A N 1
ATOM 782 C CA . ASN A 1 92 ? -9.253 2.840 5.917 1.00 83.44 92 ASN A CA 1
ATOM 783 C C . ASN A 1 92 ? -7.805 2.515 5.536 1.00 83.44 92 ASN A C 1
ATOM 785 O O . ASN A 1 92 ? -7.526 2.244 4.368 1.00 83.44 92 ASN A O 1
ATOM 789 N N . SER A 1 93 ? -6.891 2.529 6.505 1.00 86.25 93 SER A N 1
ATOM 790 C CA . SER A 1 93 ? -5.478 2.213 6.271 1.00 86.25 93 SER A CA 1
ATOM 791 C C . SER A 1 93 ? -5.305 0.752 5.858 1.00 86.25 93 SER A C 1
ATOM 793 O O . SER A 1 93 ? -4.659 0.476 4.848 1.00 86.25 93 SER A O 1
ATOM 795 N N . SER A 1 94 ? -5.970 -0.165 6.566 1.00 86.56 94 SER A N 1
ATOM 796 C CA . SER A 1 94 ? -5.979 -1.595 6.250 1.00 86.56 94 SER A CA 1
ATOM 797 C C . SER A 1 94 ? -6.546 -1.868 4.850 1.00 86.56 94 SER A C 1
ATOM 799 O O . SER A 1 94 ? -5.947 -2.597 4.058 1.00 86.56 94 SER A O 1
ATOM 801 N N . ALA A 1 95 ? -7.649 -1.209 4.480 1.00 86.69 95 ALA A N 1
ATOM 802 C CA . ALA A 1 95 ? -8.249 -1.362 3.158 1.00 86.69 95 ALA A CA 1
ATOM 803 C C . ALA A 1 95 ? -7.333 -0.869 2.025 1.00 86.69 95 ALA A C 1
ATOM 805 O O . ALA A 1 95 ? -7.241 -1.517 0.978 1.00 86.69 95 ALA A O 1
ATOM 806 N N . VAL A 1 96 ? -6.642 0.261 2.226 1.00 90.62 96 VAL A N 1
ATOM 807 C CA . VAL A 1 96 ? -5.658 0.787 1.264 1.00 90.62 96 VAL A CA 1
ATOM 808 C C . VAL A 1 96 ? -4.465 -0.154 1.137 1.00 90.62 96 VAL A C 1
ATOM 810 O O . VAL A 1 96 ? -4.028 -0.417 0.017 1.00 90.62 96 VAL A O 1
ATOM 813 N N . GLU A 1 97 ? -3.952 -0.679 2.249 1.00 90.50 97 GLU A N 1
ATOM 814 C CA . GLU A 1 97 ? -2.822 -1.608 2.248 1.00 90.50 97 GLU A CA 1
ATOM 815 C C . GLU A 1 97 ? -3.155 -2.892 1.481 1.00 90.50 97 GLU A C 1
ATOM 817 O O . GLU A 1 97 ? -2.394 -3.308 0.603 1.00 90.50 97 GLU A O 1
ATOM 822 N N . GLU A 1 98 ? -4.333 -3.461 1.727 1.00 90.69 98 GLU A N 1
ATOM 823 C CA . GLU A 1 98 ? -4.807 -4.657 1.036 1.00 90.69 98 GLU A CA 1
ATOM 824 C C . GLU A 1 98 ? -5.035 -4.403 -0.464 1.00 90.69 98 GLU A C 1
ATOM 826 O O . GLU A 1 98 ? -4.596 -5.180 -1.318 1.00 90.69 98 GLU A O 1
ATOM 831 N N . ALA A 1 99 ? -5.634 -3.265 -0.828 1.00 91.62 99 ALA A N 1
ATOM 832 C CA . ALA A 1 99 ? -5.773 -2.874 -2.228 1.00 91.62 99 ALA A CA 1
ATOM 833 C C . ALA A 1 99 ? -4.406 -2.675 -2.909 1.00 91.62 99 ALA A C 1
ATOM 835 O O . ALA A 1 99 ? -4.195 -3.120 -4.042 1.00 91.62 99 ALA A O 1
ATOM 836 N N . MET A 1 100 ? -3.442 -2.063 -2.216 1.00 92.38 100 MET A N 1
ATOM 837 C CA . MET A 1 100 ? -2.074 -1.918 -2.712 1.00 92.38 100 MET A CA 1
ATOM 838 C C . MET A 1 100 ? -1.365 -3.264 -2.852 1.00 92.38 100 MET A C 1
ATOM 840 O O . MET A 1 100 ? -0.608 -3.442 -3.809 1.00 92.38 100 MET A O 1
ATOM 844 N N . ARG A 1 101 ? -1.619 -4.230 -1.963 1.00 92.25 101 ARG A N 1
ATOM 845 C CA . ARG A 1 101 ? -1.106 -5.601 -2.084 1.00 92.25 101 ARG A CA 1
ATOM 846 C C . ARG A 1 101 ? -1.596 -6.255 -3.375 1.00 92.25 101 ARG A C 1
ATOM 848 O O . ARG A 1 101 ? -0.769 -6.714 -4.162 1.00 92.25 101 ARG A O 1
ATOM 855 N N . ILE A 1 102 ? -2.904 -6.203 -3.647 1.00 92.31 102 ILE A N 1
ATOM 856 C CA . ILE A 1 102 ? -3.507 -6.722 -4.890 1.00 92.31 102 ILE A CA 1
ATOM 857 C C . ILE A 1 102 ? -2.841 -6.092 -6.120 1.00 92.31 102 ILE A C 1
ATOM 859 O O . ILE A 1 102 ? -2.469 -6.788 -7.069 1.00 92.31 102 ILE A O 1
ATOM 863 N N . ILE A 1 103 ? -2.665 -4.771 -6.109 1.00 91.25 103 ILE A N 1
ATOM 864 C CA . ILE A 1 103 ? -2.054 -4.042 -7.222 1.00 91.25 103 ILE A CA 1
ATOM 865 C C . ILE A 1 103 ? -0.580 -4.416 -7.402 1.00 91.25 103 ILE A C 1
ATOM 867 O O . ILE A 1 103 ? -0.156 -4.632 -8.535 1.00 91.25 103 ILE A O 1
ATOM 871 N N . ARG A 1 104 ? 0.201 -4.539 -6.322 1.00 87.31 104 ARG A N 1
ATOM 872 C CA . ARG A 1 104 ? 1.620 -4.933 -6.384 1.00 87.31 104 ARG A CA 1
ATOM 873 C C . ARG A 1 104 ? 1.792 -6.347 -6.931 1.00 87.31 104 ARG A C 1
ATOM 875 O O . ARG A 1 104 ? 2.600 -6.542 -7.831 1.00 87.31 104 ARG A O 1
ATOM 882 N N . GLU A 1 105 ? 0.986 -7.305 -6.481 1.00 87.25 105 GLU A N 1
ATOM 883 C CA . GLU A 1 105 ? 1.014 -8.679 -7.003 1.00 87.25 105 GLU A CA 1
ATOM 884 C C . GLU A 1 105 ? 0.703 -8.738 -8.503 1.00 87.25 105 GLU A C 1
ATOM 886 O O . GLU A 1 105 ? 1.269 -9.544 -9.248 1.00 87.25 105 GLU A O 1
ATOM 891 N N . ARG A 1 106 ? -0.201 -7.875 -8.975 1.00 86.38 106 ARG A N 1
ATOM 892 C CA . ARG A 1 106 ? -0.520 -7.765 -10.402 1.00 86.38 106 ARG A CA 1
ATOM 893 C C . ARG A 1 106 ? 0.560 -7.026 -11.178 1.00 86.38 106 ARG A C 1
ATOM 895 O O . ARG A 1 106 ? 0.901 -7.474 -12.267 1.00 86.38 106 ARG A O 1
ATOM 902 N N . ALA A 1 107 ? 1.135 -5.968 -10.617 1.00 81.19 107 ALA A N 1
ATOM 903 C CA . ALA A 1 107 ? 2.270 -5.268 -11.204 1.00 81.19 107 ALA A CA 1
ATOM 904 C C . ALA A 1 107 ? 3.468 -6.199 -11.385 1.00 81.19 107 ALA A C 1
ATOM 906 O O . ALA A 1 107 ? 4.065 -6.224 -12.460 1.00 81.19 107 ALA A O 1
ATOM 907 N N . ASP A 1 108 ? 3.750 -7.041 -10.392 1.00 74.31 108 ASP A N 1
ATOM 908 C CA . ASP A 1 108 ? 4.764 -8.077 -10.517 1.00 74.31 108 ASP A CA 1
ATOM 909 C C . ASP A 1 108 ? 4.426 -9.034 -11.655 1.00 74.31 108 ASP A C 1
ATOM 911 O O . ASP A 1 108 ? 5.306 -9.329 -12.453 1.00 74.31 108 ASP A O 1
ATOM 915 N N . LYS A 1 109 ? 3.168 -9.459 -11.832 1.00 75.94 109 LYS A N 1
ATOM 916 C CA . LYS A 1 109 ? 2.759 -10.269 -13.000 1.00 75.94 109 LYS A CA 1
ATOM 917 C C . LYS A 1 109 ? 2.936 -9.530 -14.329 1.00 75.94 109 LYS A C 1
ATOM 919 O O . LYS A 1 109 ? 3.445 -10.131 -15.270 1.00 75.94 109 LYS A O 1
ATOM 924 N N . TRP A 1 110 ? 2.586 -8.248 -14.412 1.00 77.56 110 TRP A N 1
ATOM 925 C CA . TRP A 1 110 ? 2.776 -7.437 -15.623 1.00 77.56 110 TRP A CA 1
ATOM 926 C C . TRP A 1 110 ? 4.251 -7.311 -16.004 1.00 77.56 110 TRP A C 1
ATOM 928 O O . TRP A 1 110 ? 4.589 -7.350 -17.180 1.00 77.56 110 TRP A O 1
ATOM 938 N N . VAL A 1 111 ? 5.133 -7.208 -15.009 1.00 65.19 111 VAL A N 1
ATOM 939 C CA . VAL A 1 111 ? 6.583 -7.122 -15.218 1.00 65.19 111 VAL A CA 1
ATOM 940 C C . VAL A 1 111 ? 7.205 -8.508 -15.450 1.00 65.19 111 VAL A C 1
ATOM 942 O O . VAL A 1 111 ? 8.154 -8.633 -16.225 1.00 65.19 111 VAL A O 1
ATOM 945 N N . THR A 1 112 ? 6.699 -9.561 -14.799 1.00 58.38 112 THR A N 1
ATOM 946 C CA . THR A 1 112 ? 7.289 -10.915 -14.807 1.00 58.38 112 THR A CA 1
ATOM 947 C C . THR A 1 112 ? 6.801 -11.820 -15.927 1.00 58.38 112 THR A C 1
ATOM 949 O O . THR A 1 112 ? 7.566 -12.688 -16.328 1.00 58.38 112 THR A O 1
ATOM 952 N N . GLN A 1 113 ? 5.617 -11.602 -16.510 1.00 55.78 113 GLN A N 1
ATOM 953 C CA . GLN A 1 113 ? 5.213 -12.293 -17.749 1.00 55.78 113 GLN A CA 1
ATOM 954 C C . GLN A 1 113 ? 6.198 -12.040 -18.905 1.00 55.78 113 GLN A C 1
ATOM 956 O O . GLN A 1 113 ? 6.272 -12.829 -19.842 1.00 55.78 113 GLN A O 1
ATOM 961 N N . THR A 1 114 ? 6.994 -10.975 -18.799 1.00 52.69 114 THR A N 1
ATOM 962 C CA . THR A 1 114 ? 8.105 -10.621 -19.688 1.00 52.69 114 THR A CA 1
ATOM 963 C C . THR A 1 114 ? 9.497 -10.944 -19.135 1.00 52.69 114 THR A C 1
ATOM 965 O O . THR A 1 114 ? 10.471 -10.782 -19.865 1.00 52.69 114 THR A O 1
ATOM 968 N N . ARG A 1 115 ? 9.643 -11.388 -17.874 1.00 55.50 115 ARG A N 1
ATOM 969 C CA . ARG A 1 115 ? 10.962 -11.710 -17.302 1.00 55.50 115 ARG A CA 1
ATOM 970 C C . ARG A 1 115 ? 11.346 -13.147 -17.610 1.00 55.50 115 ARG A C 1
ATOM 972 O O . ARG A 1 115 ? 10.763 -14.100 -17.103 1.00 55.50 115 ARG A O 1
ATOM 979 N N . ASN A 1 116 ? 12.396 -13.259 -18.403 1.00 59.25 116 ASN A N 1
ATOM 980 C CA . ASN A 1 116 ? 13.052 -14.504 -18.740 1.00 59.25 116 ASN A CA 1
ATOM 981 C C . ASN A 1 116 ? 13.910 -15.043 -17.561 1.00 59.25 116 ASN A C 1
ATOM 983 O O . ASN A 1 116 ? 13.871 -14.522 -16.437 1.00 59.25 116 ASN A O 1
ATOM 987 N N . THR A 1 117 ? 14.667 -16.120 -17.803 1.00 74.81 117 THR A N 1
ATOM 988 C CA . THR A 1 117 ? 15.475 -16.837 -16.798 1.00 74.81 117 THR A CA 1
ATOM 989 C C . THR A 1 117 ? 16.524 -15.939 -16.120 1.00 74.81 117 THR A C 1
ATOM 991 O O . THR A 1 117 ? 16.781 -14.816 -16.550 1.00 74.81 117 THR A O 1
ATOM 994 N N . PHE A 1 118 ? 17.185 -16.422 -15.058 1.00 69.56 118 PHE A N 1
ATOM 995 C CA . PHE A 1 118 ? 18.263 -15.675 -14.382 1.00 69.56 118 PHE A CA 1
ATOM 996 C C . PHE A 1 118 ? 19.338 -15.150 -15.354 1.00 69.56 118 PHE A C 1
ATOM 998 O O . PHE A 1 118 ? 19.779 -14.007 -15.233 1.00 69.56 118 PHE A O 1
ATOM 1005 N N . SER A 1 119 ? 19.724 -15.960 -16.342 1.00 72.69 119 SER A N 1
ATOM 1006 C CA . SER A 1 119 ? 20.702 -15.578 -17.367 1.00 72.69 119 SER A CA 1
ATOM 1007 C C . SER A 1 119 ? 20.207 -14.425 -18.238 1.00 72.69 119 SER A C 1
ATOM 1009 O O . SER A 1 119 ? 20.970 -13.516 -18.557 1.00 72.69 119 SER A O 1
ATOM 1011 N N . ASP A 1 120 ? 18.922 -14.422 -18.572 1.00 73.75 120 ASP A N 1
ATOM 1012 C CA . ASP A 1 120 ? 18.325 -13.386 -19.408 1.00 73.75 120 ASP A CA 1
ATOM 1013 C C . ASP A 1 120 ? 18.201 -12.058 -18.652 1.00 73.75 120 ASP A C 1
ATOM 1015 O O . ASP A 1 120 ? 18.453 -10.997 -19.213 1.00 73.75 120 ASP A O 1
ATOM 1019 N N . GLN A 1 121 ? 17.930 -12.105 -17.345 1.00 75.25 121 GLN A N 1
ATOM 1020 C CA . GLN A 1 121 ? 17.937 -10.910 -16.496 1.00 75.25 121 GLN A CA 1
ATOM 1021 C C . GLN A 1 121 ? 19.340 -10.301 -16.359 1.00 75.25 121 GLN A C 1
ATOM 1023 O O . GLN A 1 121 ? 19.484 -9.079 -16.287 1.00 75.25 121 GLN A O 1
ATOM 1028 N N . LEU A 1 122 ? 20.389 -11.132 -16.307 1.00 80.88 122 LEU A N 1
ATOM 1029 C CA . LEU A 1 122 ? 21.774 -10.649 -16.331 1.00 80.88 122 LEU A CA 1
ATOM 1030 C C . LEU A 1 122 ? 22.104 -9.978 -17.668 1.00 80.88 122 LEU A C 1
ATOM 1032 O O . LEU A 1 122 ? 22.703 -8.901 -17.674 1.00 80.88 122 LEU A O 1
ATOM 1036 N N . LEU A 1 123 ? 21.671 -10.578 -18.778 1.00 83.12 123 LEU A N 1
ATOM 1037 C CA . LEU A 1 123 ? 21.861 -10.022 -20.113 1.00 83.12 123 LEU A CA 1
ATOM 1038 C C . LEU A 1 123 ? 21.121 -8.687 -20.285 1.00 83.12 123 LEU A C 1
ATOM 1040 O O . LEU A 1 123 ? 21.716 -7.713 -20.737 1.00 83.12 123 LEU A O 1
ATOM 1044 N N . GLU A 1 124 ? 19.862 -8.598 -19.852 1.00 82.62 124 GLU A N 1
ATOM 1045 C CA . GLU A 1 124 ? 19.071 -7.360 -19.890 1.00 82.62 124 GLU A CA 1
ATOM 1046 C C . GLU A 1 124 ? 19.715 -6.229 -19.080 1.00 82.62 124 GLU A C 1
ATOM 1048 O O . GLU A 1 124 ? 19.719 -5.075 -19.512 1.00 82.62 124 GLU A O 1
ATOM 1053 N N . ARG A 1 125 ? 20.309 -6.541 -17.920 1.00 84.62 125 ARG A N 1
ATOM 1054 C CA . ARG A 1 125 ? 21.048 -5.551 -17.121 1.00 84.62 125 ARG A CA 1
ATOM 1055 C C . ARG A 1 125 ? 22.280 -5.037 -17.858 1.00 84.62 125 ARG A C 1
ATOM 1057 O O . ARG A 1 125 ? 22.505 -3.827 -17.871 1.0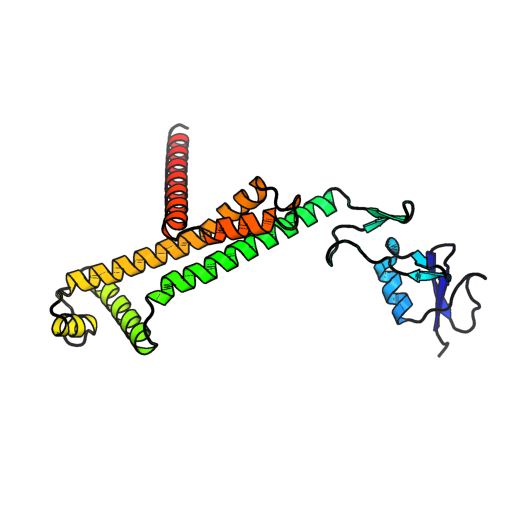0 84.62 125 ARG A O 1
ATOM 1064 N N . GLN A 1 126 ? 23.049 -5.933 -18.474 1.00 89.94 126 GLN A N 1
ATOM 1065 C CA . GLN A 1 126 ? 24.213 -5.559 -19.277 1.00 89.94 126 GLN A CA 1
ATOM 1066 C C . GLN A 1 126 ? 23.800 -4.698 -20.479 1.00 89.94 126 GLN A C 1
ATOM 1068 O O . GLN A 1 126 ? 24.385 -3.642 -20.713 1.00 89.94 126 GLN A O 1
ATOM 1073 N N . PHE A 1 127 ? 22.731 -5.085 -21.179 1.00 91.44 127 PHE A N 1
ATOM 1074 C CA . PHE A 1 127 ? 22.146 -4.300 -22.263 1.00 91.44 127 PHE A CA 1
ATOM 1075 C C . PHE A 1 127 ? 21.707 -2.913 -21.799 1.00 91.44 127 PHE A C 1
ATOM 1077 O O . PHE A 1 127 ? 21.993 -1.925 -22.463 1.00 91.44 127 PHE A O 1
ATOM 1084 N N . LEU A 1 128 ? 21.054 -2.788 -20.646 1.00 89.81 128 LEU A N 1
ATOM 1085 C CA . LEU A 1 128 ? 20.639 -1.479 -20.150 1.00 89.81 128 LEU A CA 1
ATOM 1086 C C . LEU A 1 128 ? 21.831 -0.565 -19.824 1.00 89.81 128 LEU A C 1
ATOM 1088 O O . LEU A 1 128 ? 21.756 0.642 -20.064 1.00 89.81 128 LEU A O 1
ATOM 1092 N N . LEU A 1 129 ? 22.921 -1.116 -19.279 1.00 92.00 129 LEU A N 1
ATOM 1093 C CA . LEU A 1 129 ? 24.146 -0.358 -19.005 1.00 92.00 129 LEU A CA 1
ATOM 1094 C C . LEU A 1 129 ? 24.764 0.176 -20.300 1.00 92.00 129 LEU A C 1
ATOM 1096 O O . LEU A 1 129 ? 24.982 1.383 -20.420 1.00 92.00 129 LEU A O 1
ATOM 1100 N N . GLU A 1 130 ? 24.960 -0.698 -21.286 1.00 92.94 130 GLU A N 1
ATOM 1101 C CA . GLU A 1 130 ? 25.510 -0.316 -22.588 1.00 92.94 130 GLU A CA 1
ATOM 1102 C C . GLU A 1 130 ? 24.584 0.670 -23.320 1.00 92.94 130 GLU A C 1
ATOM 1104 O O . GLU A 1 130 ? 25.041 1.686 -23.840 1.00 92.94 130 GLU A O 1
ATOM 1109 N N . ALA A 1 131 ? 23.267 0.456 -23.294 1.00 91.81 131 ALA A N 1
ATOM 1110 C CA . ALA A 1 131 ? 22.304 1.360 -23.920 1.00 91.81 131 ALA A CA 1
ATOM 1111 C C . ALA A 1 131 ? 22.359 2.776 -23.324 1.00 91.81 131 ALA A C 1
ATOM 1113 O O . ALA A 1 131 ? 22.223 3.761 -24.049 1.00 91.81 131 ALA A O 1
ATOM 1114 N N . ARG A 1 132 ? 22.599 2.906 -22.013 1.00 91.00 132 ARG A N 1
ATOM 1115 C CA . ARG A 1 132 ? 22.785 4.211 -21.356 1.00 91.00 132 ARG A CA 1
ATOM 1116 C C . ARG A 1 132 ? 24.097 4.877 -21.755 1.00 91.00 132 ARG A C 1
ATOM 1118 O O . ARG A 1 132 ? 24.101 6.079 -22.013 1.00 91.00 132 ARG A O 1
ATOM 1125 N N . GLU A 1 133 ? 25.186 4.117 -21.807 1.00 93.44 133 GLU A N 1
ATOM 1126 C CA . GLU A 1 133 ? 26.512 4.621 -22.178 1.00 93.44 133 GLU A CA 1
ATOM 1127 C C . GLU A 1 133 ? 26.551 5.101 -23.637 1.00 93.44 133 GLU A C 1
ATOM 1129 O O . GLU A 1 133 ? 27.047 6.192 -23.938 1.00 93.44 133 GLU A O 1
ATOM 1134 N N . TYR A 1 134 ? 25.960 4.318 -24.539 1.00 91.56 134 TYR A N 1
ATOM 1135 C CA . TYR A 1 134 ? 26.029 4.540 -25.980 1.00 91.56 134 TYR A CA 1
ATOM 1136 C C . TYR A 1 134 ? 24.793 5.225 -26.570 1.00 91.56 134 TYR A C 1
ATOM 1138 O O . TYR A 1 134 ? 24.756 5.429 -27.782 1.00 91.56 134 TYR A O 1
ATOM 1146 N N . LYS A 1 135 ? 23.833 5.683 -25.747 1.00 90.75 135 LYS A N 1
ATOM 1147 C CA . LYS A 1 135 ? 22.597 6.371 -26.186 1.00 90.75 135 LYS A CA 1
ATOM 1148 C C . LYS A 1 135 ? 22.824 7.416 -27.284 1.00 90.75 135 LYS A C 1
ATOM 1150 O O . LYS A 1 135 ? 22.048 7.508 -28.224 1.00 90.75 135 LYS A O 1
ATOM 1155 N N . ASN A 1 136 ? 23.884 8.215 -27.157 1.00 90.69 136 ASN A N 1
ATOM 1156 C CA .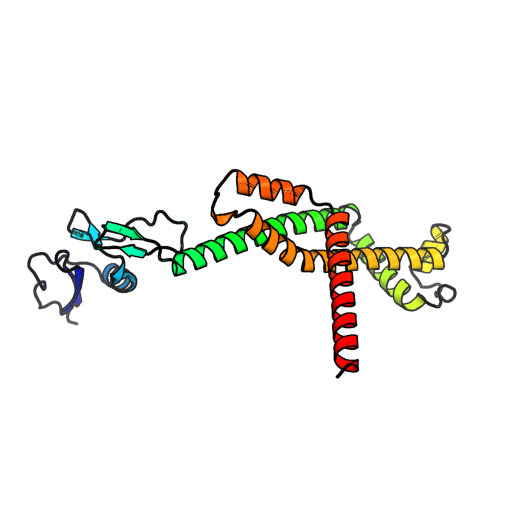 ASN A 1 136 ? 24.176 9.324 -28.075 1.00 90.69 136 ASN A CA 1
ATOM 1157 C C . ASN A 1 136 ? 25.242 8.985 -29.131 1.00 90.69 136 ASN A C 1
ATOM 1159 O O . ASN A 1 136 ? 25.661 9.862 -29.885 1.00 90.69 136 ASN A O 1
ATOM 1163 N N . LYS A 1 137 ? 25.772 7.758 -29.117 1.00 91.31 137 LYS A N 1
ATOM 1164 C CA . LYS A 1 137 ? 26.853 7.284 -29.995 1.00 91.31 137 LYS A CA 1
ATOM 1165 C C . LYS A 1 137 ? 26.658 5.788 -30.326 1.00 91.31 137 LYS A C 1
ATOM 1167 O O . LYS A 1 137 ? 27.585 5.013 -30.076 1.00 91.31 137 LYS A O 1
ATOM 1172 N N . PRO A 1 138 ? 25.492 5.375 -30.861 1.00 83.75 138 PRO A N 1
ATOM 1173 C CA . PRO A 1 138 ? 25.191 3.963 -31.126 1.00 83.75 138 PRO A CA 1
ATOM 1174 C C . PRO A 1 138 ? 26.201 3.324 -32.093 1.00 83.75 138 PRO A C 1
ATOM 1176 O O . PRO A 1 138 ? 26.575 2.166 -31.936 1.00 83.75 138 PRO A O 1
ATOM 1179 N N . ASP A 1 139 ? 26.753 4.113 -33.013 1.00 84.31 139 ASP A N 1
ATOM 1180 C CA . ASP A 1 139 ? 27.742 3.677 -34.010 1.00 84.31 139 ASP A CA 1
ATOM 1181 C C . ASP A 1 139 ? 29.138 3.397 -33.420 1.00 84.31 139 ASP A C 1
ATOM 1183 O O . ASP A 1 139 ? 30.044 2.965 -34.131 1.00 84.31 139 ASP A O 1
ATOM 1187 N N . LYS A 1 140 ? 29.355 3.695 -32.130 1.00 88.88 140 LYS A N 1
ATOM 1188 C CA . LYS A 1 140 ? 30.653 3.550 -31.447 1.00 88.88 140 LYS A CA 1
ATOM 1189 C C . LYS A 1 140 ? 30.701 2.379 -30.471 1.00 88.88 140 LYS A C 1
ATOM 1191 O O . LYS A 1 140 ? 31.584 2.353 -29.612 1.00 88.88 140 LYS A O 1
ATOM 1196 N N . LEU A 1 141 ? 29.773 1.431 -30.586 1.00 88.81 141 LEU A N 1
ATOM 1197 C CA . LEU A 1 141 ? 29.812 0.215 -29.784 1.00 88.81 141 LEU A CA 1
ATOM 1198 C C . LEU A 1 141 ? 31.092 -0.583 -30.097 1.00 88.81 141 LEU A C 1
ATOM 1200 O O . LEU A 1 141 ? 31.381 -0.847 -31.268 1.00 88.81 141 LEU A O 1
ATOM 1204 N N . PRO A 1 142 ? 31.878 -0.972 -29.080 1.00 90.44 142 PRO A N 1
ATOM 1205 C CA . PRO A 1 142 ? 33.037 -1.826 -29.285 1.00 90.44 142 PRO A CA 1
ATOM 1206 C C . PRO A 1 142 ? 32.588 -3.238 -29.683 1.00 90.44 142 PRO A C 1
ATOM 1208 O O . PRO A 1 142 ? 31.514 -3.692 -29.306 1.00 90.44 142 PRO A O 1
ATOM 1211 N N . ASN A 1 143 ? 33.444 -3.994 -30.369 1.00 85.81 143 ASN A N 1
ATOM 1212 C CA . ASN A 1 143 ? 33.169 -5.398 -30.716 1.00 85.81 143 ASN A CA 1
ATOM 1213 C C . ASN A 1 143 ? 32.994 -6.325 -29.491 1.00 85.81 143 ASN A C 1
ATOM 1215 O O . ASN A 1 143 ? 32.509 -7.448 -29.625 1.00 85.81 143 ASN A O 1
ATOM 1219 N N . THR A 1 144 ? 33.388 -5.864 -28.302 1.00 89.00 144 THR A N 1
ATOM 1220 C CA . THR A 1 144 ? 33.183 -6.547 -27.023 1.00 89.00 144 THR A CA 1
ATOM 1221 C C . THR A 1 144 ? 31.791 -6.331 -26.430 1.00 89.00 144 THR A C 1
ATOM 1223 O O . THR A 1 144 ? 31.440 -7.090 -25.531 1.00 89.00 144 THR A O 1
ATOM 1226 N N . SER A 1 145 ? 31.015 -5.356 -26.921 1.00 92.19 145 SER A N 1
ATOM 1227 C CA . SER A 1 145 ? 29.655 -5.047 -26.452 1.00 92.19 145 SER A CA 1
ATOM 1228 C C . SER A 1 145 ? 28.705 -6.225 -26.658 1.00 92.19 145 SER A C 1
ATOM 1230 O O . SER A 1 145 ? 28.684 -6.846 -27.726 1.00 92.19 145 SER A O 1
ATOM 1232 N N . GLU A 1 146 ? 27.878 -6.503 -25.652 1.00 92.81 146 GLU A N 1
ATOM 1233 C CA . GLU A 1 146 ? 26.837 -7.523 -25.761 1.00 92.81 146 GLU A CA 1
ATOM 1234 C C . GLU A 1 146 ? 25.693 -7.061 -26.678 1.00 92.81 146 GLU A C 1
ATOM 1236 O O . GLU A 1 146 ? 25.184 -7.868 -27.458 1.00 92.81 146 GLU A O 1
ATOM 1241 N N . ILE A 1 147 ? 25.338 -5.766 -26.682 1.00 92.62 147 ILE A N 1
ATOM 1242 C CA . ILE A 1 147 ? 24.373 -5.209 -27.652 1.00 92.62 147 ILE A CA 1
ATOM 1243 C C . ILE A 1 147 ? 24.881 -5.403 -29.081 1.00 92.62 147 ILE A C 1
ATOM 1245 O O . ILE A 1 147 ? 24.118 -5.828 -29.948 1.00 92.62 147 ILE A O 1
ATOM 1249 N N . TYR A 1 148 ? 26.160 -5.117 -29.337 1.00 92.56 148 TYR A N 1
ATOM 1250 C CA . TYR A 1 148 ? 26.754 -5.272 -30.663 1.00 92.56 148 TYR A CA 1
ATOM 1251 C C . TYR A 1 148 ? 26.679 -6.725 -31.147 1.00 92.56 148 TYR A C 1
ATOM 1253 O O . TYR A 1 148 ? 26.217 -6.986 -32.259 1.00 92.56 148 TYR A O 1
ATOM 1261 N N . LYS A 1 149 ? 27.062 -7.682 -30.291 1.00 93.12 149 LYS A N 1
ATOM 1262 C CA . LYS A 1 149 ? 26.965 -9.121 -30.589 1.00 93.12 149 LYS A CA 1
ATOM 1263 C C . LYS A 1 149 ? 25.520 -9.545 -30.847 1.00 93.12 149 LYS A C 1
ATOM 1265 O O . LYS A 1 149 ? 25.256 -10.257 -31.812 1.00 93.12 149 LYS A O 1
ATOM 1270 N N . TYR A 1 150 ? 24.581 -9.079 -30.025 1.00 91.81 150 TYR A N 1
ATOM 1271 C CA . TYR A 1 150 ? 23.160 -9.363 -30.198 1.00 91.81 150 TYR A CA 1
ATOM 1272 C C . TYR A 1 150 ? 22.630 -8.841 -31.537 1.00 91.81 150 TYR A C 1
ATOM 1274 O O . TYR A 1 150 ? 21.974 -9.581 -32.270 1.00 91.81 150 TYR A O 1
ATOM 1282 N N . CYS A 1 151 ? 22.944 -7.592 -31.879 1.00 92.00 151 CYS A N 1
ATOM 1283 C CA . CYS A 1 151 ? 22.535 -6.956 -33.129 1.00 92.00 151 CYS A CA 1
ATOM 1284 C C . CYS A 1 151 ? 23.087 -7.701 -34.352 1.00 92.00 151 CYS A C 1
ATOM 1286 O O . CYS A 1 151 ? 22.345 -7.952 -35.302 1.00 92.00 151 CYS A O 1
ATOM 1288 N N . LEU A 1 152 ? 24.353 -8.135 -34.287 1.00 91.94 152 LEU A N 1
ATOM 1289 C CA . LEU A 1 152 ? 25.000 -8.935 -35.329 1.00 91.94 152 LEU A CA 1
ATOM 1290 C C . LEU A 1 152 ? 24.300 -10.285 -35.546 1.00 91.94 152 LEU A C 1
ATOM 1292 O O . LEU A 1 152 ? 24.108 -10.698 -36.685 1.00 91.94 152 LEU A O 1
ATOM 1296 N N . LEU A 1 153 ? 23.918 -10.970 -34.465 1.00 93.00 153 LEU A N 1
ATOM 1297 C CA . LEU A 1 153 ? 23.277 -12.288 -34.534 1.00 93.00 153 LEU A CA 1
ATOM 1298 C C . LEU A 1 153 ? 21.809 -12.226 -34.979 1.00 93.00 153 LEU A C 1
ATOM 1300 O O . LEU A 1 153 ? 21.320 -13.175 -35.586 1.00 93.00 153 LEU A O 1
ATOM 1304 N N . ASN A 1 154 ? 21.109 -11.130 -34.679 1.00 91.25 154 ASN A N 1
ATOM 1305 C CA . ASN A 1 154 ? 19.667 -10.997 -34.909 1.00 91.25 154 ASN A CA 1
ATOM 1306 C C . ASN A 1 154 ? 19.311 -10.078 -36.091 1.00 91.25 154 ASN A C 1
ATOM 1308 O O . ASN A 1 154 ? 18.130 -9.840 -36.330 1.00 91.25 154 ASN A O 1
ATOM 1312 N N . ASN A 1 155 ? 20.302 -9.576 -36.840 1.00 91.44 155 ASN A N 1
ATOM 1313 C CA . ASN A 1 155 ? 20.120 -8.645 -37.963 1.00 91.44 155 ASN A CA 1
ATOM 1314 C C . ASN A 1 155 ? 19.296 -7.393 -37.597 1.00 91.44 155 ASN A C 1
ATOM 1316 O O . ASN A 1 155 ? 18.441 -6.954 -38.365 1.00 91.44 155 ASN A O 1
ATOM 1320 N N . VAL A 1 156 ? 19.560 -6.815 -36.422 1.00 92.69 156 VAL A N 1
ATOM 1321 C CA . VAL A 1 156 ? 18.920 -5.576 -35.940 1.00 92.69 156 VAL A CA 1
ATOM 1322 C C . VAL A 1 156 ? 19.976 -4.482 -35.833 1.00 92.69 156 VAL A C 1
ATOM 1324 O O . VAL A 1 156 ? 21.146 -4.781 -35.595 1.00 92.69 156 VAL A O 1
ATOM 1327 N N . THR A 1 157 ? 19.603 -3.213 -36.004 1.00 92.44 157 THR A N 1
ATOM 1328 C CA . THR A 1 157 ? 20.559 -2.119 -35.802 1.00 92.44 157 THR A CA 1
ATOM 1329 C C . THR A 1 157 ? 20.767 -1.834 -34.313 1.00 92.44 157 THR A C 1
ATOM 1331 O O . THR A 1 157 ? 19.858 -1.978 -33.492 1.00 92.44 157 THR A O 1
ATOM 1334 N N . ALA A 1 158 ? 21.977 -1.394 -33.959 1.00 90.50 158 ALA A N 1
ATOM 1335 C CA . ALA A 1 158 ? 22.292 -0.968 -32.599 1.00 90.50 158 ALA A CA 1
ATOM 1336 C C . ALA A 1 158 ? 21.417 0.204 -32.134 1.00 90.50 158 ALA A C 1
ATOM 1338 O O . ALA A 1 158 ? 20.997 0.229 -30.980 1.00 90.50 158 ALA A O 1
ATOM 1339 N N . THR A 1 159 ? 21.127 1.147 -33.032 1.00 92.38 159 THR A N 1
ATOM 1340 C CA . THR A 1 159 ? 20.260 2.297 -32.761 1.00 92.38 159 THR A CA 1
ATOM 1341 C C . THR A 1 159 ? 18.865 1.840 -32.356 1.00 92.38 159 THR A C 1
ATOM 1343 O O . THR A 1 159 ? 18.433 2.163 -31.251 1.00 92.38 159 THR A O 1
ATOM 1346 N N . ASP A 1 160 ? 18.216 1.007 -33.177 1.00 90.44 160 ASP A N 1
ATOM 1347 C CA . ASP A 1 160 ? 16.866 0.510 -32.887 1.00 90.44 160 ASP A CA 1
ATOM 1348 C C . ASP A 1 160 ? 16.842 -0.266 -31.565 1.00 90.44 160 ASP A C 1
ATOM 1350 O O . ASP A 1 160 ? 15.923 -0.118 -30.757 1.00 90.44 160 ASP A O 1
ATOM 1354 N N . LYS A 1 161 ? 17.883 -1.073 -31.306 1.00 91.00 161 LYS A N 1
ATOM 1355 C CA . LYS A 1 161 ? 17.940 -1.875 -30.084 1.00 91.00 161 LYS A CA 1
ATOM 1356 C C . LYS A 1 161 ? 18.131 -1.022 -28.830 1.00 91.00 161 LYS A C 1
ATOM 1358 O O . LYS A 1 161 ? 17.494 -1.291 -27.812 1.00 91.00 161 LYS A O 1
ATOM 1363 N N . ILE A 1 162 ? 18.991 -0.005 -28.886 1.00 92.50 162 ILE A N 1
ATOM 1364 C CA . ILE A 1 162 ? 19.210 0.935 -27.779 1.00 92.50 162 ILE A CA 1
ATOM 1365 C C . ILE A 1 162 ? 17.932 1.734 -27.496 1.00 92.50 162 ILE A C 1
ATOM 1367 O O . ILE A 1 162 ? 17.564 1.890 -26.330 1.00 92.50 162 ILE A O 1
ATOM 1371 N N . GLU A 1 163 ? 17.237 2.208 -28.533 1.00 90.81 163 GLU A N 1
ATOM 1372 C CA . GLU A 1 163 ? 15.964 2.919 -28.382 1.00 90.81 163 GLU A CA 1
ATOM 1373 C C . GLU A 1 163 ? 14.888 2.040 -27.733 1.00 90.81 163 GLU A C 1
ATOM 1375 O O . GLU A 1 163 ? 14.243 2.478 -26.779 1.00 90.81 163 GLU A O 1
ATOM 1380 N N . ASP A 1 164 ? 14.748 0.789 -28.179 1.00 89.38 164 ASP A N 1
ATOM 1381 C CA . ASP A 1 164 ? 13.836 -0.204 -27.596 1.00 89.38 164 ASP A CA 1
ATOM 1382 C C . ASP A 1 164 ? 14.117 -0.439 -26.101 1.00 89.38 164 ASP A C 1
ATOM 1384 O O . ASP A 1 164 ? 13.223 -0.298 -25.262 1.00 89.38 164 ASP A O 1
ATOM 1388 N N . ILE A 1 165 ? 15.376 -0.708 -25.735 1.00 89.06 165 ILE A N 1
ATOM 1389 C CA . ILE A 1 165 ? 15.780 -0.932 -24.336 1.00 89.06 165 ILE A CA 1
ATOM 1390 C C . ILE A 1 165 ? 15.442 0.281 -23.461 1.00 89.06 165 ILE A C 1
ATOM 1392 O O . ILE A 1 165 ? 14.865 0.135 -22.380 1.00 89.06 165 ILE A O 1
ATOM 1396 N N . LEU A 1 166 ? 15.803 1.487 -23.908 1.00 88.62 166 LEU A N 1
ATOM 1397 C CA . LEU A 1 166 ? 15.581 2.706 -23.131 1.00 88.62 166 LEU A CA 1
ATOM 1398 C C . LEU A 1 166 ? 14.093 3.038 -23.002 1.00 88.62 166 LEU A C 1
ATOM 1400 O O . LEU A 1 166 ? 13.666 3.448 -21.922 1.00 88.62 166 LEU A O 1
ATOM 1404 N N . LYS A 1 167 ? 13.301 2.812 -24.055 1.00 88.81 167 LYS A N 1
ATOM 1405 C CA . LYS A 1 167 ? 11.845 2.980 -24.028 1.00 88.81 167 LYS A CA 1
ATOM 1406 C C . LYS A 1 167 ? 11.190 2.008 -23.047 1.00 88.81 167 LYS A C 1
ATOM 1408 O O . LYS A 1 167 ? 10.365 2.426 -22.239 1.00 88.81 167 LYS A O 1
ATOM 1413 N N . ASN A 1 168 ? 11.583 0.735 -23.060 1.00 83.25 168 ASN A N 1
ATOM 1414 C CA . ASN A 1 168 ? 11.054 -0.262 -22.124 1.00 83.25 168 ASN A CA 1
ATOM 1415 C C . ASN A 1 168 ? 11.428 0.078 -20.671 1.00 83.25 168 ASN A C 1
ATOM 1417 O O . ASN A 1 168 ? 10.590 -0.016 -19.771 1.00 83.25 168 ASN A O 1
ATOM 1421 N N . GLN A 1 169 ? 12.651 0.570 -20.440 1.00 84.38 169 GLN A N 1
ATOM 1422 C CA . GLN A 1 169 ? 13.064 1.068 -19.128 1.00 84.38 169 GLN A CA 1
ATOM 1423 C C . GLN A 1 169 ? 12.243 2.288 -18.682 1.00 84.38 169 GLN A C 1
ATOM 1425 O O . GLN A 1 169 ? 11.897 2.396 -17.506 1.00 84.38 169 GLN A O 1
ATOM 1430 N N . GLU A 1 170 ? 11.944 3.215 -19.591 1.00 85.94 170 GLU A N 1
ATOM 1431 C CA . GLU A 1 170 ? 11.116 4.387 -19.304 1.00 85.94 170 GLU A CA 1
ATOM 1432 C C . GLU A 1 170 ? 9.685 3.985 -18.925 1.00 85.94 170 GLU A C 1
ATOM 1434 O O . GLU A 1 170 ? 9.156 4.480 -17.931 1.00 85.94 170 GLU A O 1
ATOM 1439 N N . VAL A 1 171 ? 9.082 3.033 -19.644 1.00 82.88 171 VAL A N 1
ATOM 1440 C CA . VAL A 1 171 ? 7.761 2.475 -19.307 1.00 82.88 171 VAL A CA 1
ATOM 1441 C C . VAL A 1 171 ? 7.766 1.857 -17.907 1.00 82.88 171 VAL A C 1
ATOM 1443 O O . VAL A 1 171 ? 6.886 2.166 -17.103 1.00 82.88 171 VAL A O 1
ATOM 1446 N N . ALA A 1 172 ? 8.779 1.049 -17.577 1.00 81.19 172 ALA A N 1
ATOM 1447 C CA . ALA A 1 172 ? 8.905 0.433 -16.256 1.00 81.19 172 ALA A CA 1
ATOM 1448 C C . ALA A 1 172 ? 9.059 1.474 -15.131 1.00 81.19 172 ALA A C 1
ATOM 1450 O O . ALA A 1 172 ? 8.428 1.355 -14.080 1.00 81.19 172 ALA A O 1
ATOM 1451 N N . LEU A 1 173 ? 9.863 2.519 -15.353 1.00 84.31 173 LEU A N 1
ATOM 1452 C CA . LEU A 1 173 ? 10.029 3.618 -14.396 1.00 84.31 173 LEU A CA 1
ATOM 1453 C C . LEU A 1 173 ? 8.733 4.414 -14.210 1.00 84.31 173 LEU A C 1
ATOM 1455 O O . LEU A 1 173 ? 8.366 4.721 -13.077 1.00 84.31 173 LEU A O 1
ATOM 1459 N N . ASN A 1 174 ? 8.028 4.712 -15.302 1.00 84.88 174 ASN A N 1
ATOM 1460 C CA . ASN A 1 174 ? 6.753 5.422 -15.261 1.00 84.88 174 ASN A CA 1
ATOM 1461 C C . ASN A 1 174 ? 5.690 4.626 -14.501 1.00 84.88 174 ASN A C 1
ATOM 1463 O O . ASN A 1 174 ? 4.977 5.201 -13.683 1.00 84.88 174 ASN A O 1
ATOM 1467 N N . LEU A 1 175 ? 5.609 3.310 -14.716 1.00 85.19 175 LEU A N 1
ATOM 1468 C CA . LEU A 1 175 ? 4.701 2.447 -13.963 1.00 85.19 175 LEU A CA 1
ATOM 1469 C C . LEU A 1 175 ? 5.068 2.407 -12.474 1.00 85.19 175 LEU A C 1
ATOM 1471 O O . LEU A 1 175 ? 4.186 2.558 -11.636 1.00 85.19 175 LEU A O 1
ATOM 1475 N N . ALA A 1 176 ? 6.352 2.280 -12.127 1.00 85.94 176 ALA A N 1
ATOM 1476 C CA . ALA A 1 176 ? 6.794 2.287 -10.730 1.00 85.94 176 ALA A CA 1
ATOM 1477 C C . ALA A 1 176 ? 6.438 3.601 -10.008 1.00 85.94 176 ALA A C 1
ATOM 1479 O O . ALA A 1 176 ? 5.948 3.586 -8.880 1.00 85.94 176 ALA A O 1
ATOM 1480 N N . GLN A 1 177 ? 6.636 4.745 -10.668 1.00 88.31 177 GLN A N 1
ATOM 1481 C CA . GLN A 1 177 ? 6.219 6.041 -10.126 1.00 88.31 177 GLN A CA 1
ATOM 1482 C C . GLN A 1 177 ? 4.697 6.155 -10.011 1.00 88.31 177 GLN A C 1
ATOM 1484 O O . GLN A 1 177 ? 4.196 6.655 -9.005 1.00 88.31 177 GLN A O 1
ATOM 1489 N N . ALA A 1 178 ? 3.965 5.663 -11.012 1.00 91.06 178 ALA A N 1
ATOM 1490 C CA . ALA A 1 178 ? 2.512 5.670 -10.997 1.00 91.06 178 ALA A CA 1
ATOM 1491 C C . ALA A 1 178 ? 1.948 4.821 -9.851 1.00 91.06 178 ALA A C 1
ATOM 1493 O O . ALA A 1 178 ? 1.039 5.276 -9.167 1.00 91.06 178 ALA A O 1
ATOM 1494 N N . LEU A 1 179 ? 2.532 3.650 -9.579 1.00 89.50 179 LEU A N 1
ATOM 1495 C CA . LEU A 1 179 ? 2.167 2.791 -8.449 1.00 89.50 179 LEU A CA 1
ATOM 1496 C C . LEU A 1 179 ? 2.376 3.489 -7.100 1.00 89.50 179 LEU A C 1
ATOM 1498 O O . LEU A 1 179 ? 1.494 3.427 -6.249 1.00 89.50 179 LEU A O 1
ATOM 1502 N N . ASN A 1 180 ? 3.486 4.212 -6.923 1.00 86.75 180 ASN A N 1
ATOM 1503 C CA . ASN A 1 180 ? 3.715 5.008 -5.710 1.00 86.75 180 ASN A CA 1
ATOM 1504 C C . ASN A 1 180 ? 2.694 6.143 -5.550 1.00 86.75 180 ASN A C 1
ATOM 1506 O O . ASN A 1 180 ? 2.357 6.520 -4.434 1.00 86.75 180 ASN A O 1
ATOM 1510 N N . HIS A 1 181 ? 2.201 6.708 -6.654 1.00 89.44 181 HIS A N 1
ATOM 1511 C CA . HIS A 1 181 ? 1.156 7.730 -6.607 1.00 89.44 181 HIS A CA 1
ATOM 1512 C C . HIS A 1 181 ? -0.252 7.142 -6.416 1.00 89.44 181 HIS A C 1
ATOM 1514 O O . HIS A 1 181 ? -1.149 7.823 -5.918 1.00 89.44 181 HIS A O 1
ATOM 1520 N N . PHE A 1 182 ? -0.455 5.887 -6.818 1.00 93.12 182 PHE A N 1
ATOM 1521 C CA . PHE A 1 182 ? -1.760 5.232 -6.829 1.00 93.12 182 PHE A CA 1
ATOM 1522 C C . PHE A 1 182 ? -2.328 5.009 -5.425 1.00 93.12 182 PHE A C 1
ATOM 1524 O O . PHE A 1 182 ? -3.542 5.051 -5.246 1.00 93.12 182 PHE A O 1
ATOM 1531 N N . GLU A 1 183 ? -1.465 4.872 -4.419 1.00 91.12 183 GLU A N 1
ATOM 1532 C CA . GLU A 1 183 ? -1.868 4.792 -3.013 1.00 91.12 183 GLU A CA 1
ATOM 1533 C C . GLU A 1 183 ? -2.757 5.979 -2.609 1.00 91.12 183 GLU A C 1
ATOM 1535 O O . GLU A 1 183 ? -3.854 5.779 -2.092 1.00 91.12 183 GLU A O 1
ATOM 1540 N N . SER A 1 184 ? -2.368 7.209 -2.965 1.00 89.50 184 SER A N 1
ATOM 1541 C CA . SER A 1 184 ? -3.164 8.412 -2.686 1.00 89.50 184 SER A CA 1
ATOM 1542 C C . SER A 1 184 ? -4.536 8.393 -3.365 1.00 89.50 184 SER A C 1
ATOM 1544 O O . SER A 1 184 ? -5.508 8.919 -2.820 1.00 89.50 184 SER A O 1
ATOM 1546 N N . TYR A 1 185 ? -4.626 7.803 -4.561 1.00 92.06 185 TYR A N 1
ATOM 1547 C CA . TYR A 1 185 ? -5.901 7.613 -5.250 1.00 92.06 185 TYR A CA 1
ATOM 1548 C C . TYR A 1 185 ? -6.785 6.612 -4.498 1.00 92.06 185 TYR A C 1
ATOM 1550 O O . TYR A 1 185 ? -7.955 6.905 -4.252 1.00 92.06 185 TYR A O 1
ATOM 1558 N N . LEU A 1 186 ? -6.227 5.478 -4.066 1.00 91.62 186 LEU A N 1
ATOM 1559 C CA . LEU A 1 186 ? -6.954 4.481 -3.280 1.00 91.62 186 LEU A CA 1
ATOM 1560 C C . LEU A 1 186 ? -7.423 5.050 -1.938 1.00 91.62 186 LEU A C 1
ATOM 1562 O O . LEU A 1 186 ? -8.574 4.835 -1.574 1.00 91.62 186 LEU A O 1
ATOM 1566 N N . THR A 1 187 ? -6.606 5.850 -1.247 1.00 89.62 187 THR A N 1
ATOM 1567 C CA . THR A 1 187 ? -7.018 6.524 -0.005 1.00 89.62 187 THR A CA 1
ATOM 1568 C C . THR A 1 187 ? -8.255 7.399 -0.208 1.00 89.62 187 THR A C 1
ATOM 1570 O O . THR A 1 187 ? -9.166 7.391 0.618 1.00 89.62 187 THR A O 1
ATOM 1573 N N . LEU A 1 188 ? -8.310 8.161 -1.304 1.00 89.31 188 LEU A N 1
ATOM 1574 C CA . LEU A 1 188 ? -9.490 8.962 -1.637 1.00 89.31 188 LEU A CA 1
ATOM 1575 C C . LEU A 1 188 ? -10.686 8.066 -1.968 1.00 89.31 188 LEU A C 1
ATOM 1577 O O . LEU A 1 188 ? -11.789 8.312 -1.487 1.00 89.31 188 LEU A O 1
ATOM 1581 N N . ARG A 1 189 ? -10.457 6.997 -2.734 1.00 88.50 189 ARG A N 1
ATOM 1582 C CA . ARG A 1 189 ? -11.508 6.079 -3.173 1.00 88.50 189 ARG A CA 1
ATOM 1583 C C . ARG A 1 189 ? -12.163 5.326 -2.016 1.00 88.50 189 ARG A C 1
ATOM 1585 O O . ARG A 1 189 ? -13.386 5.221 -1.974 1.00 88.50 189 ARG A O 1
ATOM 1592 N N . VAL A 1 190 ? -11.364 4.858 -1.060 1.00 87.19 190 VAL A N 1
ATOM 1593 C CA . VAL A 1 190 ? -11.823 4.198 0.170 1.00 87.19 190 VAL A CA 1
ATOM 1594 C C . VAL A 1 190 ? -12.723 5.136 0.985 1.00 87.19 190 VAL A C 1
ATOM 1596 O O . VAL A 1 190 ? -13.812 4.737 1.401 1.00 87.19 190 VAL A O 1
ATOM 1599 N N . LYS A 1 191 ? -12.335 6.414 1.116 1.00 83.94 191 LYS A N 1
ATOM 1600 C CA . LYS A 1 191 ? -13.149 7.441 1.788 1.00 83.94 191 LYS A CA 1
ATOM 1601 C C . LYS A 1 191 ? -14.470 7.720 1.067 1.00 83.94 191 LYS A C 1
ATOM 1603 O O . LYS A 1 191 ? -15.496 7.866 1.723 1.00 83.94 191 LYS A O 1
ATOM 1608 N N . GLU A 1 192 ? -14.464 7.789 -0.265 1.00 85.62 192 GLU A N 1
ATOM 1609 C CA . GLU A 1 192 ? -15.684 7.984 -1.068 1.00 85.62 192 GLU A CA 1
ATOM 1610 C C . GLU A 1 192 ? -16.669 6.820 -0.925 1.00 85.62 192 GLU A C 1
ATOM 1612 O O . GLU A 1 192 ? -17.877 7.038 -0.826 1.00 85.62 192 GLU A O 1
ATOM 1617 N N . LYS A 1 193 ? -16.151 5.588 -0.920 1.00 80.12 193 LYS A N 1
ATOM 1618 C CA . LYS A 1 193 ? -16.939 4.356 -0.789 1.00 80.12 193 LYS A CA 1
ATOM 1619 C C . LYS A 1 193 ? -17.438 4.113 0.632 1.00 80.12 193 LYS A C 1
ATOM 1621 O O . LYS A 1 193 ? -18.346 3.309 0.799 1.00 80.12 193 LYS A O 1
ATOM 1626 N N . LYS A 1 194 ? -16.866 4.803 1.627 1.00 77.38 194 LYS A N 1
ATOM 1627 C CA . LYS A 1 194 ? -17.164 4.617 3.052 1.00 77.38 194 LYS A CA 1
ATOM 1628 C C . LYS A 1 194 ? -17.069 3.146 3.468 1.00 77.38 194 LYS A C 1
ATOM 1630 O O . LYS A 1 194 ? -17.955 2.634 4.142 1.00 77.38 194 LYS A O 1
ATOM 1635 N N . LEU A 1 195 ? -15.982 2.471 3.082 1.00 70.50 195 LEU A N 1
ATOM 1636 C CA . LEU A 1 195 ? -15.759 1.051 3.420 1.00 70.50 195 LEU A CA 1
ATOM 1637 C C . LEU A 1 195 ? -15.850 0.773 4.926 1.00 70.50 195 LEU A C 1
ATOM 1639 O O . LEU A 1 195 ? -16.247 -0.300 5.357 1.00 70.50 195 LEU A O 1
ATOM 1643 N N . GLN A 1 196 ? -15.537 1.789 5.715 1.00 64.88 196 GLN A N 1
ATOM 1644 C CA . GLN A 1 196 ? -15.684 1.843 7.160 1.00 64.88 196 GLN A CA 1
ATOM 1645 C C . GLN A 1 196 ? -17.110 1.615 7.711 1.00 64.88 196 GLN A C 1
ATOM 1647 O O . GLN A 1 196 ? -17.248 1.202 8.857 1.00 64.88 196 GLN A O 1
ATOM 1652 N N . ASP A 1 197 ? -18.159 1.871 6.923 1.00 62.28 197 ASP A N 1
ATOM 1653 C CA . ASP A 1 197 ? -19.558 1.726 7.350 1.00 62.28 197 ASP A CA 1
ATOM 1654 C C . ASP A 1 197 ? -20.137 0.346 6.965 1.00 62.28 197 ASP A C 1
ATOM 1656 O O . ASP A 1 197 ? -21.273 0.025 7.314 1.00 62.28 197 ASP A O 1
ATOM 1660 N N . LEU A 1 198 ? -19.385 -0.456 6.201 1.00 54.50 198 LEU A N 1
ATOM 1661 C CA . LEU A 1 198 ? -19.905 -1.561 5.401 1.00 54.50 198 LEU A CA 1
ATOM 1662 C C . LEU A 1 198 ? -18.899 -2.728 5.372 1.00 54.50 198 LEU A C 1
ATOM 1664 O O . LEU A 1 198 ? -18.081 -2.865 4.463 1.00 54.50 198 LEU A O 1
ATOM 1668 N N . VAL A 1 199 ? -18.940 -3.570 6.408 1.00 58.88 199 VAL A N 1
ATOM 1669 C CA . VAL A 1 199 ? -18.102 -4.777 6.504 1.00 58.88 199 VAL A CA 1
ATOM 1670 C C . VAL A 1 199 ? -18.737 -5.913 5.694 1.00 58.88 199 VAL A C 1
ATOM 1672 O O . VAL A 1 199 ? -19.918 -6.220 5.859 1.00 58.88 199 VAL A O 1
ATOM 1675 N N . GLY A 1 200 ? -17.945 -6.571 4.844 1.00 66.81 200 GLY A N 1
ATOM 1676 C CA . GLY A 1 200 ? -18.377 -7.701 4.020 1.00 66.81 200 GLY A CA 1
ATOM 1677 C C . GLY A 1 200 ? -18.506 -7.331 2.545 1.00 66.81 200 GLY A C 1
ATOM 1678 O O . GLY A 1 200 ? -17.509 -7.033 1.892 1.00 66.81 200 GLY A O 1
ATOM 1679 N N . LYS A 1 201 ? -19.731 -7.363 2.010 1.00 70.81 201 LYS A N 1
ATOM 1680 C CA . LYS A 1 201 ? -19.985 -7.349 0.561 1.00 70.81 201 LYS A CA 1
ATOM 1681 C C . LYS A 1 201 ? -19.428 -6.112 -0.160 1.00 70.81 201 LYS A C 1
ATOM 1683 O O . LYS A 1 201 ? -18.879 -6.263 -1.245 1.00 70.81 201 LYS A O 1
ATOM 1688 N N . GLU A 1 202 ? -19.523 -4.910 0.412 1.00 73.00 202 GLU A N 1
ATOM 1689 C CA . GLU A 1 202 ? -18.965 -3.712 -0.237 1.00 73.00 202 GLU A CA 1
ATOM 1690 C C . GLU A 1 202 ? -17.430 -3.662 -0.229 1.00 73.00 202 GLU A C 1
ATOM 1692 O O . GLU A 1 202 ? -16.834 -3.117 -1.162 1.00 73.00 202 GLU A O 1
ATOM 1697 N N . ALA A 1 203 ? -16.778 -4.247 0.783 1.00 77.19 203 ALA A N 1
ATOM 1698 C CA . ALA A 1 203 ? -15.325 -4.401 0.790 1.00 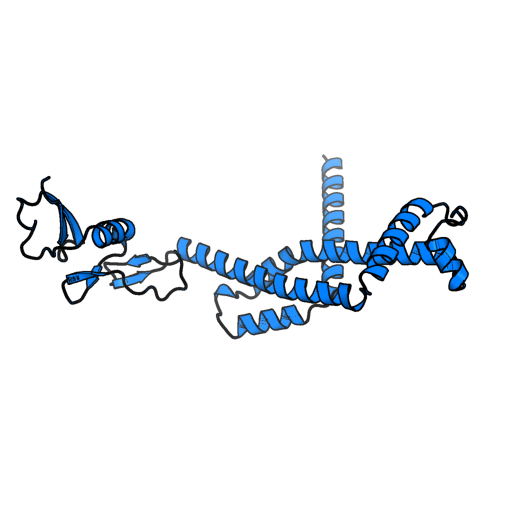77.19 203 ALA A CA 1
ATOM 1699 C C . ALA A 1 203 ? -14.879 -5.371 -0.313 1.00 77.19 203 ALA A C 1
ATOM 1701 O O . ALA A 1 203 ? -13.963 -5.054 -1.072 1.00 77.19 203 ALA A O 1
ATOM 1702 N N . ASP A 1 204 ? -15.583 -6.495 -0.472 1.00 83.31 204 ASP A N 1
ATOM 1703 C CA . ASP A 1 204 ? -15.333 -7.446 -1.558 1.00 83.31 204 ASP A CA 1
ATOM 1704 C C . ASP A 1 204 ? -15.518 -6.797 -2.939 1.00 83.31 204 ASP A C 1
ATOM 1706 O O . ASP A 1 204 ? -14.636 -6.912 -3.791 1.00 83.31 204 ASP A O 1
ATOM 1710 N N . GLU A 1 205 ? -16.602 -6.036 -3.140 1.00 86.56 205 GLU A N 1
ATOM 1711 C CA . GLU A 1 205 ? -16.854 -5.287 -4.381 1.00 86.56 205 GLU A CA 1
ATOM 1712 C C . GLU A 1 205 ? -15.756 -4.248 -4.671 1.00 86.56 205 GLU A C 1
ATOM 1714 O O . GLU A 1 205 ? -15.369 -4.052 -5.825 1.00 86.56 205 GLU A O 1
ATOM 1719 N N . PHE A 1 206 ? -15.215 -3.586 -3.642 1.00 89.00 206 PHE A N 1
ATOM 1720 C CA . PHE A 1 206 ? -14.080 -2.676 -3.807 1.00 89.00 206 PHE A CA 1
ATOM 1721 C C . PHE 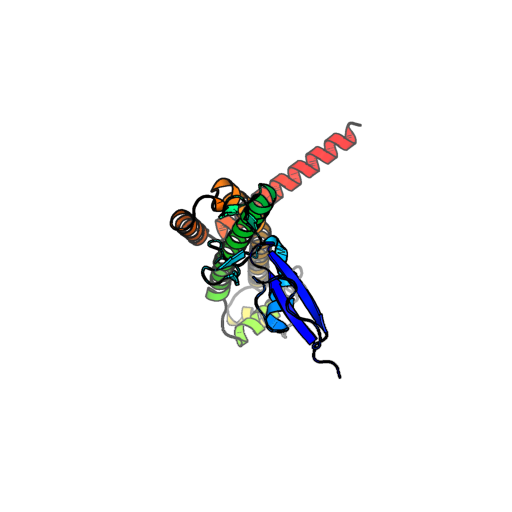A 1 206 ? -12.804 -3.415 -4.213 1.00 89.00 206 PHE A C 1
ATOM 1723 O O . PHE A 1 206 ? -12.089 -2.955 -5.105 1.00 89.00 206 PHE A O 1
ATOM 1730 N N . TYR A 1 207 ? -12.508 -4.562 -3.604 1.00 90.44 207 TYR A N 1
ATOM 1731 C CA . TYR A 1 207 ? -11.341 -5.346 -3.996 1.00 90.44 207 TYR A CA 1
ATOM 1732 C C . TYR A 1 207 ? -11.491 -5.940 -5.399 1.00 90.44 207 TYR A C 1
ATOM 1734 O O . TYR A 1 207 ? -10.497 -6.025 -6.120 1.00 90.44 207 TYR A O 1
ATOM 1742 N N . ASP A 1 208 ? -12.705 -6.285 -5.825 1.00 91.00 208 ASP A N 1
ATOM 1743 C CA . ASP A 1 208 ? -12.991 -6.672 -7.208 1.00 91.00 208 ASP A CA 1
ATOM 1744 C C . ASP A 1 208 ? -12.772 -5.506 -8.182 1.00 91.00 208 ASP A C 1
ATOM 1746 O O . ASP A 1 208 ? -12.052 -5.674 -9.165 1.00 91.00 208 ASP A O 1
ATOM 1750 N N . GLU A 1 209 ? -13.251 -4.298 -7.863 1.00 91.25 209 GLU A N 1
ATOM 1751 C CA . GLU A 1 209 ? -12.947 -3.070 -8.623 1.00 91.25 209 GLU A CA 1
ATOM 1752 C C . GLU A 1 209 ? -11.421 -2.860 -8.742 1.00 91.25 209 GLU A C 1
ATOM 1754 O O . GLU A 1 209 ? -10.889 -2.617 -9.828 1.00 91.25 209 GLU A O 1
ATOM 1759 N N . VAL A 1 210 ? -10.677 -3.037 -7.644 1.00 92.12 210 VAL A N 1
ATOM 1760 C CA . VAL A 1 210 ? -9.208 -2.925 -7.630 1.00 92.12 210 VAL A CA 1
ATOM 1761 C C . VAL A 1 210 ? -8.537 -3.996 -8.504 1.00 92.12 210 VAL A C 1
ATOM 1763 O O . VAL A 1 210 ? -7.541 -3.718 -9.184 1.00 92.12 210 VAL A O 1
ATOM 1766 N N . ARG A 1 211 ? -9.082 -5.218 -8.541 1.00 92.12 211 ARG A N 1
ATOM 1767 C CA . ARG A 1 211 ? -8.614 -6.314 -9.411 1.00 92.12 211 ARG A CA 1
ATOM 1768 C C . ARG A 1 211 ? -8.879 -6.063 -10.894 1.00 92.12 211 ARG A C 1
ATOM 1770 O O . ARG A 1 211 ? -8.273 -6.744 -11.721 1.00 92.12 211 ARG A O 1
ATOM 1777 N N . GLU A 1 212 ? -9.715 -5.098 -11.251 1.00 92.12 212 GLU A N 1
ATOM 1778 C CA . GLU A 1 212 ? -9.972 -4.740 -12.646 1.00 92.12 212 GLU A CA 1
ATOM 1779 C C . GLU A 1 212 ? -9.027 -3.650 -13.166 1.00 92.12 212 GLU A C 1
ATOM 1781 O O . GLU A 1 212 ? -8.797 -3.567 -14.373 1.00 92.12 212 GLU A O 1
ATOM 1786 N N . TYR A 1 213 ? -8.388 -2.867 -12.288 1.00 92.56 213 TYR A N 1
ATOM 1787 C CA . TYR A 1 213 ? -7.503 -1.784 -12.720 1.00 92.56 213 TYR A CA 1
ATOM 1788 C C . TYR A 1 213 ? -6.325 -2.280 -13.564 1.00 92.56 213 TYR A C 1
ATOM 1790 O O . TYR A 1 213 ? -5.538 -3.129 -13.144 1.00 92.56 213 TYR A O 1
ATOM 1798 N N . ALA A 1 214 ? -6.202 -1.734 -14.770 1.00 90.31 214 ALA A N 1
ATOM 1799 C CA . ALA A 1 214 ? -5.134 -2.042 -15.713 1.00 90.31 214 ALA A CA 1
ATOM 1800 C C . ALA A 1 214 ? -3.910 -1.121 -15.496 1.00 90.31 214 ALA A C 1
ATOM 1802 O O . ALA A 1 214 ? -4.073 -0.001 -14.995 1.00 90.31 214 ALA A O 1
ATOM 1803 N N . PRO A 1 215 ? -2.689 -1.531 -15.892 1.00 87.00 215 PRO A N 1
ATOM 1804 C CA . PRO A 1 215 ? -1.503 -0.681 -15.761 1.00 87.00 215 PRO A CA 1
ATOM 1805 C C . PRO A 1 215 ? -1.640 0.648 -16.521 1.00 87.00 215 PRO A C 1
ATOM 1807 O O . PRO A 1 215 ? -1.152 1.686 -16.066 1.00 87.00 215 PRO A O 1
ATOM 1810 N N . GLU A 1 216 ? -2.352 0.653 -17.647 1.00 89.44 216 GLU A N 1
ATOM 1811 C CA . GLU A 1 216 ? -2.644 1.852 -18.434 1.00 89.44 216 GLU A CA 1
ATOM 1812 C C . GLU A 1 216 ? -3.466 2.858 -17.623 1.00 89.44 216 GLU A C 1
ATOM 1814 O O . GLU A 1 216 ? -3.116 4.034 -17.563 1.00 89.44 216 GLU A O 1
ATOM 1819 N N . PHE A 1 217 ? -4.492 2.390 -16.908 1.00 92.25 217 PHE A N 1
ATOM 1820 C CA . PHE A 1 217 ? -5.306 3.242 -16.041 1.00 92.25 217 PHE A CA 1
ATOM 1821 C C . PHE A 1 217 ? -4.468 3.885 -14.927 1.00 92.25 217 PHE A C 1
ATOM 1823 O O . PHE A 1 217 ? -4.536 5.097 -14.710 1.00 92.25 217 PHE A O 1
ATOM 1830 N N . ILE A 1 218 ? -3.623 3.091 -14.263 1.00 91.44 218 ILE A N 1
ATOM 1831 C CA . ILE A 1 218 ? -2.749 3.562 -13.179 1.00 91.44 218 ILE A CA 1
ATOM 1832 C C . ILE A 1 218 ? -1.768 4.623 -13.702 1.00 91.44 218 ILE A C 1
ATOM 1834 O O . ILE A 1 218 ? -1.604 5.690 -13.102 1.00 91.44 218 ILE A O 1
ATOM 1838 N N . THR A 1 219 ? -1.139 4.369 -14.852 1.00 90.62 219 THR A N 1
ATOM 1839 C CA . THR A 1 219 ? -0.201 5.324 -15.462 1.00 90.62 219 THR A CA 1
ATOM 1840 C C . THR A 1 219 ? -0.887 6.590 -15.973 1.00 90.62 219 THR A C 1
ATOM 1842 O O . THR A 1 219 ? -0.311 7.675 -15.868 1.00 90.62 219 THR A O 1
ATOM 1845 N N . ASP A 1 220 ? -2.118 6.509 -16.472 1.00 92.62 220 ASP A N 1
ATOM 1846 C CA . ASP A 1 220 ? -2.875 7.676 -16.928 1.00 92.62 220 ASP A CA 1
ATOM 1847 C C . ASP A 1 220 ? -3.321 8.580 -15.777 1.00 92.62 220 ASP A C 1
ATOM 1849 O O . ASP A 1 220 ? -3.239 9.810 -15.899 1.00 92.62 220 ASP A O 1
ATOM 1853 N N . LEU A 1 221 ? -3.698 8.004 -14.632 1.00 91.75 221 LEU A N 1
ATOM 1854 C CA . LEU A 1 221 ? -3.944 8.770 -13.407 1.00 91.75 221 LEU A CA 1
ATOM 1855 C C . LEU A 1 221 ? -2.698 9.540 -12.968 1.00 91.75 221 LEU A C 1
ATOM 1857 O O . LEU A 1 221 ? -2.780 10.731 -12.660 1.00 91.75 221 LEU A O 1
ATOM 1861 N N . TYR A 1 222 ? -1.530 8.898 -13.013 1.00 93.00 222 TYR A N 1
ATOM 1862 C CA . TYR A 1 222 ? -0.268 9.560 -12.698 1.00 93.00 222 TYR A CA 1
ATOM 1863 C C . TYR A 1 222 ? 0.054 10.704 -13.673 1.00 93.00 222 TYR A C 1
ATOM 1865 O O . TYR A 1 222 ? 0.360 11.817 -13.241 1.00 93.00 222 TYR A O 1
ATOM 1873 N N . LYS A 1 223 ? -0.105 10.499 -14.988 1.00 91.56 223 LYS A N 1
ATOM 1874 C CA . LYS A 1 223 ? 0.065 11.573 -15.989 1.00 91.56 223 LYS A CA 1
ATOM 1875 C C . LYS A 1 223 ? -0.904 12.733 -15.760 1.00 91.56 223 LYS A C 1
ATOM 1877 O O . LYS A 1 223 ? -0.550 13.893 -15.973 1.00 91.56 223 LYS A O 1
ATOM 1882 N N . LEU A 1 224 ? -2.143 12.450 -15.356 1.00 92.12 224 LEU A N 1
ATOM 1883 C CA . LEU A 1 224 ? -3.118 13.485 -15.017 1.00 92.12 224 LEU A CA 1
ATOM 1884 C C . LEU A 1 224 ? -2.670 14.292 -13.791 1.00 92.12 224 LEU A C 1
ATOM 1886 O O . LEU A 1 224 ? -2.760 15.520 -13.811 1.00 92.12 224 LEU A O 1
ATOM 1890 N N . ALA A 1 225 ? -2.163 13.625 -12.754 1.00 88.69 225 ALA A N 1
ATOM 1891 C CA . ALA A 1 225 ? -1.640 14.282 -11.561 1.00 88.69 225 ALA A CA 1
ATOM 1892 C C . ALA A 1 225 ? -0.420 15.165 -11.870 1.00 88.69 225 ALA A C 1
ATOM 1894 O O . ALA A 1 225 ? -0.363 16.307 -11.412 1.00 88.69 225 ALA A O 1
ATOM 1895 N N . LEU A 1 226 ? 0.506 14.686 -12.708 1.00 91.19 226 LEU A N 1
ATOM 1896 C CA . LEU A 1 226 ? 1.653 15.472 -13.171 1.00 91.19 226 LEU A CA 1
ATOM 1897 C C . LEU A 1 226 ? 1.213 16.745 -13.902 1.00 91.19 226 LEU A C 1
ATOM 1899 O O . LEU A 1 226 ? 1.663 17.833 -13.545 1.00 91.19 226 LEU A O 1
ATOM 1903 N N . ARG A 1 227 ? 0.274 16.632 -14.853 1.00 93.62 227 ARG A N 1
ATOM 1904 C CA . ARG A 1 227 ? -0.269 17.796 -15.577 1.00 93.62 227 ARG A CA 1
ATOM 1905 C C . ARG A 1 227 ? -0.872 18.831 -14.629 1.00 93.62 227 ARG A C 1
ATOM 1907 O O . ARG A 1 227 ? -0.563 20.015 -14.735 1.00 93.62 227 ARG A O 1
ATOM 1914 N N . LYS A 1 228 ? -1.675 18.393 -13.654 1.00 91.50 228 LYS A N 1
ATOM 1915 C CA . LYS A 1 228 ? -2.242 19.296 -12.636 1.00 91.50 228 LYS A CA 1
ATOM 1916 C C . LYS A 1 228 ? -1.149 19.996 -11.822 1.00 91.50 228 LYS A C 1
ATOM 1918 O O . LYS A 1 228 ? -1.208 21.208 -11.627 1.00 91.50 228 LYS A O 1
ATOM 1923 N N . ALA A 1 229 ? -0.121 19.263 -11.394 1.00 89.69 229 ALA A N 1
ATOM 1924 C CA . ALA A 1 229 ? 0.988 19.834 -10.632 1.00 89.69 229 ALA A CA 1
ATOM 1925 C C . ALA A 1 229 ? 1.788 20.877 -11.437 1.00 89.69 229 ALA A C 1
ATOM 1927 O O . ALA A 1 229 ? 2.230 21.889 -10.883 1.00 89.69 229 ALA A O 1
ATOM 1928 N N . GLU A 1 230 ? 1.972 20.657 -12.740 1.00 92.19 230 GLU A N 1
ATOM 1929 C CA . GLU A 1 230 ? 2.608 21.617 -13.648 1.00 92.19 230 GLU A CA 1
ATOM 1930 C C . GLU A 1 230 ? 1.767 22.885 -13.830 1.00 92.19 230 GLU A C 1
ATOM 1932 O O . GLU A 1 230 ? 2.291 23.998 -13.710 1.00 92.19 230 GLU A O 1
ATOM 1937 N N . GLU A 1 231 ? 0.459 22.736 -14.048 1.00 92.88 231 GLU A N 1
ATOM 1938 C CA . GLU A 1 231 ? -0.474 23.861 -14.144 1.00 92.88 231 GLU A CA 1
ATOM 1939 C C . GLU A 1 231 ? -0.478 24.710 -12.867 1.00 92.88 231 GLU A C 1
ATOM 1941 O O . GLU A 1 231 ? -0.427 25.942 -12.933 1.00 92.88 231 GLU A O 1
ATOM 1946 N N . ASP A 1 232 ? -0.479 24.075 -11.696 1.00 91.25 232 ASP A N 1
ATOM 1947 C CA . ASP A 1 232 ? -0.469 24.771 -10.410 1.00 91.25 232 ASP A CA 1
ATOM 1948 C C . ASP A 1 232 ? 0.850 25.507 -10.157 1.00 91.25 232 ASP A C 1
ATOM 1950 O O . ASP A 1 232 ? 0.849 26.641 -9.661 1.00 91.25 232 ASP A O 1
ATOM 1954 N N . LYS A 1 233 ? 1.987 24.923 -10.558 1.00 91.19 233 LYS A N 1
ATOM 1955 C CA . LYS A 1 233 ? 3.283 25.622 -10.552 1.00 91.19 233 LYS A CA 1
ATOM 1956 C C . LYS A 1 233 ? 3.257 26.843 -11.470 1.00 91.19 233 LYS A C 1
ATOM 1958 O O . LYS A 1 233 ? 3.699 27.919 -11.062 1.00 91.19 233 LYS A O 1
ATOM 1963 N N . ALA A 1 234 ? 2.705 26.711 -12.676 1.00 88.31 234 ALA A N 1
ATOM 1964 C CA . ALA A 1 234 ? 2.599 27.813 -13.628 1.00 88.31 234 ALA A CA 1
ATOM 1965 C C . ALA A 1 234 ? 1.691 28.945 -13.109 1.00 88.31 234 ALA A C 1
ATOM 1967 O O . ALA A 1 234 ? 2.045 30.122 -13.229 1.00 88.31 234 ALA A O 1
ATOM 1968 N N . LYS A 1 235 ? 0.556 28.614 -12.476 1.00 89.31 235 LYS A N 1
ATOM 1969 C CA . LYS A 1 235 ? -0.344 29.589 -11.830 1.00 89.31 235 LYS A CA 1
ATOM 1970 C C . LYS A 1 235 ? 0.357 30.337 -10.695 1.00 89.31 235 LYS A C 1
ATOM 1972 O O . LYS A 1 235 ? 0.326 31.567 -10.668 1.00 89.31 235 LYS A O 1
ATOM 1977 N N . LYS A 1 236 ? 1.059 29.623 -9.806 1.00 86.12 236 LYS A N 1
ATOM 1978 C CA . LYS A 1 236 ? 1.832 30.230 -8.705 1.00 86.12 236 LYS A CA 1
ATOM 1979 C C . LYS A 1 236 ? 2.945 31.151 -9.216 1.00 86.12 236 LYS A C 1
ATOM 1981 O O . LYS A 1 236 ? 3.142 32.234 -8.670 1.00 86.12 236 LYS A O 1
ATOM 1986 N N . ALA A 1 237 ? 3.636 30.768 -10.290 1.00 81.19 237 ALA A N 1
ATOM 1987 C CA . ALA A 1 237 ? 4.670 31.599 -10.906 1.00 81.19 237 ALA A CA 1
ATOM 1988 C C . ALA A 1 237 ? 4.109 32.893 -11.527 1.00 81.19 237 ALA A C 1
ATOM 1990 O O . ALA A 1 237 ? 4.751 33.938 -11.440 1.00 81.19 237 ALA A O 1
ATOM 1991 N N . LYS A 1 238 ? 2.906 32.849 -12.119 1.00 76.81 238 LYS A N 1
ATOM 1992 C CA . LYS A 1 238 ? 2.213 34.042 -12.641 1.00 76.81 238 LYS A CA 1
ATOM 1993 C C . LYS A 1 238 ? 1.726 34.970 -11.523 1.00 76.81 238 LYS A C 1
ATOM 1995 O O . LYS A 1 238 ? 1.909 36.181 -11.629 1.00 76.81 238 LYS A O 1
ATOM 2000 N N . ALA A 1 239 ? 1.186 34.413 -10.438 1.00 72.50 239 ALA A N 1
ATOM 2001 C CA . ALA A 1 239 ? 0.762 35.186 -9.269 1.00 72.50 239 ALA A CA 1
ATOM 2002 C C . ALA A 1 239 ? 1.940 35.928 -8.612 1.00 72.50 239 ALA A C 1
ATOM 2004 O O . ALA A 1 239 ? 1.820 37.094 -8.258 1.00 72.50 239 ALA A O 1
ATOM 2005 N N . LYS A 1 240 ? 3.115 35.290 -8.537 1.00 67.75 240 LYS A N 1
ATOM 2006 C CA . LYS A 1 240 ? 4.331 35.880 -7.952 1.00 67.75 240 LYS A CA 1
ATOM 2007 C C . LYS A 1 240 ? 5.000 36.956 -8.823 1.00 67.75 240 LYS A C 1
ATOM 2009 O O . LYS A 1 240 ? 5.829 37.693 -8.315 1.00 67.75 240 LYS A O 1
ATOM 2014 N N . LYS A 1 241 ? 4.677 37.026 -10.120 1.00 63.53 241 LYS A N 1
ATOM 2015 C CA . LYS A 1 241 ? 5.134 38.089 -11.038 1.00 63.53 241 LYS A CA 1
ATOM 2016 C C . LYS A 1 241 ? 4.180 39.288 -11.105 1.00 63.53 241 LYS A C 1
ATOM 2018 O O . LYS A 1 241 ? 4.519 40.276 -11.743 1.00 63.53 241 LYS A O 1
ATOM 2023 N N . SER A 1 242 ? 2.988 39.162 -10.522 1.00 54.97 242 SER A N 1
ATOM 2024 C CA . SER A 1 242 ? 1.946 40.200 -10.534 1.00 54.97 242 SER A CA 1
ATOM 2025 C C . SER A 1 242 ? 1.853 40.970 -9.206 1.00 54.97 242 SER A C 1
ATOM 2027 O O . SER A 1 242 ? 1.004 41.848 -9.090 1.00 54.97 242 SER A O 1
ATOM 2029 N N . ASN A 1 243 ? 2.725 40.643 -8.243 1.00 48.81 243 ASN A N 1
ATOM 2030 C CA . ASN A 1 243 ? 3.004 41.378 -7.004 1.00 48.81 243 ASN A CA 1
ATOM 2031 C C . ASN A 1 243 ? 4.429 41.929 -7.067 1.00 48.81 243 ASN A C 1
ATOM 2033 O O . ASN A 1 243 ? 4.668 42.982 -6.442 1.00 48.81 243 ASN A O 1
#

Foldseek 3Di:
DFDKWWKAAQVVRDIDIDGNVDDAPDPRIDTDDPVLRVVCVVVSQQWHQDPSGDTDGPDDPDPDDDLWGQDPVVRDTDGDVVSLVVLLVVLLVVLLVVLLVLVVVVLCVVVCVPDDDPVVVVLLVLLQVVLVVCVPPLVPDDPPRPLNVVCVVPVHGSNVSSVVSVVVVVLNVLLVVLSVVVSVVSSVVCVVLPVVVPPDDSSVVVSVVSNPDDSVNSSVVVVVVVVVVVVVVVVVVVVVVVD

pLDDT: mean 84.09, std 10.07, range [48.81, 94.38]